Protein AF-A0A9D3ZRR6-F1 (afdb_monomer_lite)

pLDDT: mean 74.62, std 21.46, range [26.08, 98.44]

Radius of gyration: 19.95 Å; chains: 1; bounding box: 53×45×47 Å

Sequence (257 aa):
MTDEECQNLKQKCGGSWKLALRFLLAGEACCRREKSQAIAGPGHSIAVTSTGVVYSFGSNTSGQLGHGTMEEEWRPQQIRSLQGIRIIQAAAGAGRTMLVSDAGRVYAFGKDSFGEAEFGVQGTKLVATPQLIESLKDVFVVQTAIGNFFTAVLSREGRVYTFSWGKDRKLGHQTEPNDVEPQPLLGALEDVPVVQIAAGYCYLLCLACQPSGMLVFNYHFIGFLKSIFLAGQCTLLGVAWEESLDMAQERMKSTLD

Secondary structure (DSSP, 8-state):
--HHHHHHHHHHTTT-HHHHHHHHHHHHHHHT--S-EEEEETTEEEEE-TT--EEEEE--TTSTT-SSS---EEEEEE-GGGTT--EEEEEEETTEEEEEETTS-EEEEEET-S----SS-----EEEEEEE-GGGTTS-EEEEEE-SSEEEEEETTS-EEEEE-SSS--SS----TT--S-EE--STTSSS-EEEEEE-SSEEEEEEEETTEEEEEEEETTS-----EESS--S--TTTTTHHHHHHHHHHHTT--

InterPro domains:
  IPR000408 Regulator of chromosome condensation, RCC1 [PF00415] (52-100)
  IPR000408 Regulator of chromosome condensation, RCC1 [PF00415] (104-154)
  IPR000408 Regulator of chromosome condensation, RCC1 [PF00415] (157-206)
  IPR000408 Regulator of chromosome condensation, RCC1 [PR00633] (35-48)
  IPR000408 Regulator of chromosome condensation, RCC1 [PR00633] (54-70)
  IPR000408 Regulator of chromosome condensation, RCC1 [PR00633] (104-120)
  IPR000408 Regulator of chromosome condensation, RCC1 [PR00633] (144-160)
  IPR000408 Regulato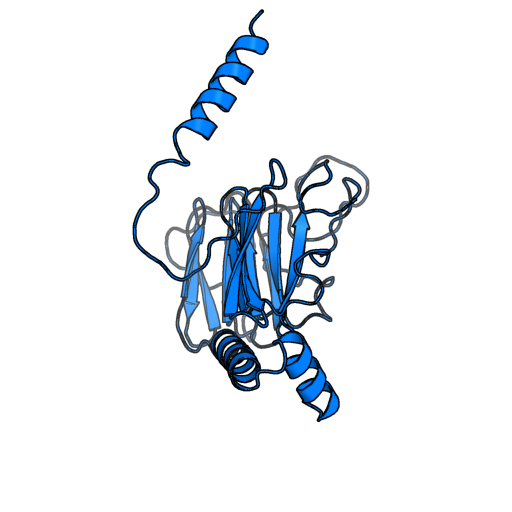r of chromosome condensation, RCC1 [PR00633] (160-174)
  IPR000408 Regulator of chromosome condensation, RCC1 [PS50012] (52-103)
  IPR000408 Regulator of chromosome condensation, RCC1 [PS50012] (104-157)
  IPR000408 Regulator of chromosome condensation, RCC1 [PS50012] (158-210)
  IPR009091 Regulator of chromosome condensation 1/beta-lactamase-inhibitor protein II [G3DSA:2.130.10.30] (33-217)
  IPR009091 Regulator of chromosome condensation 1/beta-lactamase-inhibitor protein II [SSF50985] (36-207)
  IPR051625 Diverse Signaling and Regulatory Domain-Containing Protein [PTHR22872] (38-207)

Structure (mmCIF, N/CA/C/O backbone):
data_AF-A0A9D3ZRR6-F1
#
_entry.id   AF-A0A9D3ZRR6-F1
#
loop_
_atom_site.group_PDB
_atom_site.id
_atom_site.type_symbol
_atom_site.label_atom_id
_atom_site.label_alt_id
_atom_site.label_comp_id
_atom_site.label_asym_id
_atom_site.label_entity_id
_atom_site.label_seq_id
_atom_site.pdbx_PDB_ins_code
_atom_site.Cartn_x
_atom_site.Cartn_y
_atom_site.Cartn_z
_atom_site.occupancy
_atom_site.B_iso_or_equiv
_atom_site.auth_seq_id
_atom_site.auth_comp_id
_atom_site.auth_asym_id
_atom_site.auth_atom_id
_atom_site.pdbx_PDB_model_num
ATOM 1 N N . MET A 1 1 ? -17.356 -12.597 13.412 1.00 66.75 1 MET A N 1
ATOM 2 C CA . MET A 1 1 ? -16.960 -12.183 14.765 1.00 66.75 1 MET A CA 1
ATOM 3 C C . MET A 1 1 ? -17.733 -13.016 15.757 1.00 66.75 1 MET A C 1
ATOM 5 O O . MET A 1 1 ? -18.937 -13.170 15.568 1.00 66.75 1 MET A O 1
ATOM 9 N N . THR A 1 2 ? -17.055 -13.578 16.747 1.00 84.06 2 THR A N 1
ATOM 10 C CA . THR A 1 2 ? -17.690 -14.235 17.895 1.00 84.06 2 THR A CA 1
ATOM 11 C C . THR A 1 2 ? -18.211 -13.186 18.883 1.00 84.06 2 THR A C 1
ATOM 13 O O . THR A 1 2 ? -17.822 -12.016 18.830 1.00 84.06 2 THR A O 1
ATOM 16 N N . ASP A 1 3 ? -19.089 -13.588 19.803 1.00 80.44 3 ASP A N 1
ATOM 17 C CA . ASP A 1 3 ? -19.602 -12.683 20.842 1.00 80.44 3 ASP A CA 1
ATOM 18 C C . ASP A 1 3 ? -18.482 -12.136 21.741 1.00 80.44 3 ASP A C 1
ATOM 20 O O . ASP A 1 3 ? -18.519 -10.975 22.149 1.00 80.44 3 ASP A O 1
ATOM 24 N N . GLU A 1 4 ? -17.446 -12.936 21.994 1.00 86.56 4 GLU A N 1
ATOM 25 C CA . GLU A 1 4 ? -16.265 -12.532 22.757 1.00 86.56 4 GLU A CA 1
ATOM 26 C C . GLU A 1 4 ? -15.456 -11.444 22.031 1.00 86.56 4 GLU A C 1
ATOM 28 O O . GLU A 1 4 ? -15.113 -10.420 22.626 1.00 86.56 4 GLU A O 1
ATOM 33 N N . GLU A 1 5 ? -15.231 -11.598 20.723 1.00 81.88 5 GLU A N 1
ATOM 34 C CA . GLU A 1 5 ? -14.563 -10.589 19.889 1.00 81.88 5 GLU A CA 1
ATOM 35 C C . GLU A 1 5 ? -15.358 -9.278 19.840 1.00 81.88 5 GLU A C 1
ATOM 37 O O . GLU A 1 5 ? -14.786 -8.187 19.924 1.00 81.88 5 GLU A O 1
ATOM 42 N N . CYS A 1 6 ? -16.688 -9.374 19.754 1.00 80.94 6 CYS A N 1
ATOM 43 C CA . CYS A 1 6 ? -17.587 -8.226 19.809 1.00 80.94 6 CYS A CA 1
ATOM 44 C C . CYS A 1 6 ? -17.451 -7.467 21.139 1.00 80.94 6 CYS A C 1
ATOM 46 O O . CYS A 1 6 ? -17.345 -6.236 21.133 1.00 80.94 6 CYS A O 1
ATOM 48 N N . GLN A 1 7 ? -17.422 -8.170 22.276 1.00 84.31 7 GLN A N 1
ATOM 49 C CA . GLN A 1 7 ? -17.258 -7.532 23.588 1.00 84.31 7 GLN A CA 1
ATOM 50 C C . GLN A 1 7 ? -15.857 -6.936 23.771 1.00 84.31 7 GLN A C 1
ATOM 52 O O . GLN A 1 7 ? -15.738 -5.824 24.289 1.00 84.31 7 GLN A O 1
ATOM 57 N N . ASN A 1 8 ? -14.811 -7.612 23.290 1.00 85.56 8 ASN A N 1
ATOM 58 C CA . ASN A 1 8 ? -13.442 -7.094 23.324 1.00 85.56 8 ASN A CA 1
ATOM 59 C C . ASN A 1 8 ? -13.319 -5.789 22.516 1.00 85.56 8 ASN A C 1
ATOM 61 O O . ASN A 1 8 ? -12.811 -4.785 23.019 1.00 85.56 8 ASN A O 1
ATOM 65 N N . LEU A 1 9 ? -13.869 -5.757 21.295 1.00 81.19 9 LEU A N 1
ATOM 66 C CA . LEU A 1 9 ? -13.888 -4.549 20.467 1.00 81.19 9 LEU A CA 1
ATOM 67 C C . LEU A 1 9 ? -14.656 -3.412 21.150 1.00 81.19 9 LEU A C 1
ATOM 69 O O . LEU A 1 9 ? -14.191 -2.271 21.185 1.00 81.19 9 LEU A O 1
ATOM 73 N N . LYS A 1 10 ? -15.816 -3.721 21.740 1.00 82.56 10 LYS A N 1
ATOM 74 C CA . LYS A 1 10 ? -16.596 -2.748 22.507 1.00 82.56 10 LYS A CA 1
ATOM 75 C C . LYS A 1 10 ? -15.772 -2.167 23.657 1.00 82.56 10 LYS A C 1
ATOM 77 O O . LYS A 1 10 ? -15.794 -0.953 23.850 1.00 82.56 10 LYS A O 1
ATOM 82 N N . GLN A 1 11 ? -15.042 -3.002 24.393 1.00 86.00 11 GLN A N 1
ATOM 83 C CA . GLN A 1 11 ? -14.182 -2.571 25.494 1.00 86.00 11 GLN A CA 1
ATOM 84 C C . GLN A 1 11 ? -13.065 -1.638 25.005 1.00 86.00 11 GLN A C 1
ATOM 86 O O . GLN A 1 11 ? -12.889 -0.562 25.578 1.00 86.00 11 GLN A O 1
ATOM 91 N N . LYS A 1 12 ? -12.393 -1.975 23.898 1.00 81.19 12 LYS A N 1
ATOM 92 C CA . LYS A 1 12 ? -11.379 -1.113 23.257 1.00 81.19 12 LYS A CA 1
ATOM 93 C C . LYS A 1 12 ? -11.941 0.234 22.799 1.00 81.19 12 LYS A C 1
ATOM 95 O O . LYS A 1 12 ? -11.281 1.262 22.901 1.00 81.19 12 LYS A O 1
ATOM 100 N N . CYS A 1 13 ? -13.200 0.256 22.372 1.00 79.75 13 CYS A N 1
ATOM 101 C CA . CYS A 1 13 ? -13.937 1.475 22.043 1.00 79.75 13 CYS A CA 1
ATOM 102 C C . CYS A 1 13 ? -14.600 2.154 23.262 1.00 79.75 13 CYS A C 1
ATOM 104 O O . CYS A 1 13 ? -15.566 2.905 23.099 1.00 79.75 13 CYS A O 1
ATOM 106 N N . GLY A 1 14 ? -14.136 1.882 24.487 1.00 80.81 14 GLY A N 1
ATOM 107 C CA . GLY A 1 14 ? -14.629 2.532 25.706 1.00 80.81 14 GLY A CA 1
ATOM 108 C C . GLY A 1 14 ? -16.040 2.144 26.130 1.00 80.81 14 GLY A C 1
ATOM 109 O O . GLY A 1 14 ? -16.737 2.939 26.754 1.00 80.81 14 GLY A O 1
ATOM 110 N N . GLY A 1 15 ? -16.505 0.960 25.739 1.00 82.31 15 GLY A N 1
ATOM 111 C CA . GLY A 1 15 ? -17.861 0.486 26.011 1.00 82.31 15 GLY A CA 1
ATOM 112 C C . GLY A 1 15 ? -18.916 0.985 25.014 1.00 82.31 15 GLY A C 1
ATOM 113 O O . GLY A 1 15 ? -20.090 0.638 25.152 1.00 82.31 15 GLY A O 1
ATOM 114 N N . SER A 1 16 ? -18.541 1.768 23.997 1.00 82.69 16 SER A N 1
ATOM 115 C CA . SER A 1 16 ? -19.489 2.372 23.055 1.00 82.69 16 SER A CA 1
ATOM 116 C C . SER A 1 16 ? -19.669 1.541 21.783 1.00 82.69 16 SER A C 1
ATOM 118 O O . SER A 1 16 ? -18.813 1.529 20.897 1.00 82.69 16 SER A O 1
ATOM 120 N N . TRP A 1 17 ? -20.845 0.926 21.625 1.00 84.06 17 TRP A N 1
ATOM 121 C CA . TRP A 1 17 ? -21.214 0.230 20.384 1.00 84.06 17 TRP A CA 1
ATOM 122 C C . TRP A 1 17 ? -21.272 1.155 19.164 1.00 84.06 17 TRP A C 1
ATOM 124 O O . TRP A 1 17 ? -21.014 0.715 18.049 1.00 84.06 17 TRP A O 1
ATOM 134 N N . LYS A 1 18 ? -21.546 2.451 19.360 1.00 82.81 18 LYS A N 1
ATOM 135 C CA . LYS A 1 18 ? -21.512 3.445 18.277 1.00 82.81 18 LYS A CA 1
ATOM 136 C C . LYS A 1 18 ? -20.098 3.620 17.719 1.00 82.81 18 LYS A C 1
ATOM 138 O O . LYS A 1 18 ? -19.939 3.775 16.511 1.00 82.81 18 LYS A O 1
ATOM 143 N N . LEU A 1 19 ? -19.082 3.613 18.583 1.00 77.62 19 LEU A N 1
ATOM 144 C CA . LEU A 1 19 ? -17.681 3.708 18.169 1.00 77.62 19 LEU A CA 1
ATOM 145 C C . LEU A 1 19 ? -17.184 2.390 17.566 1.00 77.62 19 LEU A C 1
ATOM 147 O O . LEU A 1 19 ? -16.556 2.427 16.513 1.00 77.62 19 LEU A O 1
ATOM 151 N N . ALA A 1 20 ? -17.553 1.246 18.150 1.00 82.00 20 ALA A N 1
ATOM 152 C CA . ALA A 1 20 ? -17.249 -0.067 17.578 1.00 82.00 20 ALA A CA 1
ATOM 153 C C . ALA A 1 20 ? -17.850 -0.232 16.170 1.00 82.00 20 ALA A C 1
ATOM 155 O O . ALA A 1 20 ? -17.158 -0.638 15.242 1.00 82.00 20 ALA A O 1
ATOM 156 N N . LEU A 1 21 ? -19.111 0.171 15.972 1.00 82.12 21 LEU A N 1
ATOM 157 C CA . LEU A 1 21 ? -19.747 0.147 14.655 1.00 82.12 21 LEU A CA 1
ATOM 158 C C . LEU A 1 21 ? -19.052 1.094 13.669 1.00 82.12 21 LEU A C 1
ATOM 160 O O . LEU A 1 21 ? -18.852 0.728 12.519 1.00 82.12 21 LEU A O 1
ATOM 164 N N . ARG A 1 22 ? -18.644 2.296 14.102 1.00 77.19 22 ARG A N 1
ATOM 165 C CA . ARG A 1 22 ? -17.868 3.220 13.253 1.00 77.19 22 ARG A CA 1
ATOM 166 C C . ARG A 1 22 ? -16.538 2.615 12.813 1.00 77.19 22 ARG A C 1
ATOM 168 O O . ARG A 1 22 ? -16.187 2.767 11.649 1.00 77.19 22 ARG A O 1
ATOM 175 N N . PHE A 1 23 ? -15.836 1.933 13.716 1.00 81.00 23 PHE A N 1
ATOM 176 C CA . PHE A 1 23 ? -14.610 1.209 13.392 1.00 81.00 23 PHE A CA 1
ATOM 177 C C . PHE A 1 23 ? -14.870 0.120 12.343 1.00 81.00 23 PHE A C 1
ATOM 179 O O . PHE A 1 23 ? -14.207 0.103 11.309 1.00 81.00 23 PHE A O 1
ATOM 186 N N . LEU A 1 24 ? -15.887 -0.723 12.556 1.00 80.06 24 LEU A N 1
ATOM 187 C CA . LEU A 1 24 ? -16.252 -1.790 11.616 1.00 80.06 24 LEU A CA 1
ATOM 188 C C . LEU A 1 24 ? -16.641 -1.239 10.240 1.00 80.06 24 LEU A C 1
ATOM 190 O O . LEU A 1 24 ? -16.118 -1.696 9.229 1.00 80.06 24 LEU A O 1
ATOM 194 N N . LEU A 1 25 ? -17.491 -0.210 10.197 1.00 78.69 25 LEU A N 1
ATOM 195 C CA . LEU A 1 25 ? -17.910 0.436 8.950 1.00 78.69 25 LEU A CA 1
ATOM 196 C C . LEU A 1 25 ? -16.732 1.071 8.206 1.00 78.69 25 LEU A C 1
ATOM 198 O O . LEU A 1 25 ? -16.673 1.016 6.979 1.00 78.69 25 LEU A O 1
ATOM 202 N N . ALA A 1 26 ? -15.786 1.672 8.927 1.00 73.38 26 ALA A N 1
ATOM 203 C CA . ALA A 1 26 ? -14.591 2.236 8.316 1.00 73.38 26 ALA A CA 1
ATOM 204 C C . ALA A 1 26 ? -13.648 1.143 7.783 1.00 73.38 26 ALA A C 1
ATOM 206 O O . ALA A 1 26 ? -13.128 1.277 6.674 1.00 73.38 26 ALA A O 1
ATOM 207 N N . GLY A 1 27 ? -13.497 0.034 8.513 1.00 69.50 27 GLY A N 1
ATOM 208 C CA . GLY A 1 27 ? -12.782 -1.152 8.042 1.00 69.50 27 GLY A CA 1
ATOM 209 C C . GLY A 1 27 ? -13.409 -1.737 6.773 1.00 69.50 27 GLY A C 1
ATOM 210 O O . GLY A 1 27 ? -12.705 -1.979 5.791 1.00 69.50 27 GLY A O 1
ATOM 211 N N . GLU A 1 28 ? -14.736 -1.883 6.738 1.00 69.75 28 GLU A N 1
ATOM 212 C CA . GLU A 1 28 ? -15.467 -2.349 5.554 1.00 69.75 28 GLU A CA 1
ATOM 213 C C . GLU A 1 28 ? -15.323 -1.396 4.363 1.00 69.75 28 GLU A C 1
ATOM 215 O O . GLU A 1 28 ? -15.090 -1.852 3.241 1.00 69.75 28 GLU A O 1
ATOM 220 N N . ALA A 1 29 ? -15.395 -0.083 4.591 1.00 66.25 29 ALA A N 1
ATOM 221 C CA . ALA A 1 29 ? -15.210 0.920 3.545 1.00 66.25 29 ALA A CA 1
ATOM 222 C C . ALA A 1 29 ? -13.794 0.897 2.943 1.00 66.25 29 ALA A C 1
ATOM 224 O O . ALA A 1 29 ? -13.632 1.176 1.754 1.00 66.25 29 ALA A O 1
ATOM 225 N N . CYS A 1 30 ? -12.774 0.559 3.737 1.00 62.53 30 CYS A N 1
ATOM 226 C CA . CYS A 1 30 ? -11.404 0.370 3.258 1.00 62.53 30 CYS A CA 1
ATOM 227 C C . CYS A 1 30 ? -11.229 -0.957 2.499 1.00 62.53 30 CYS A C 1
ATOM 229 O O . CYS A 1 30 ? -10.593 -0.961 1.447 1.00 62.53 30 CYS A O 1
ATOM 231 N N . CYS A 1 31 ? -11.842 -2.052 2.967 1.00 57.72 31 CYS A N 1
ATOM 232 C CA . CYS A 1 31 ? -11.737 -3.378 2.338 1.00 57.72 31 CYS A CA 1
ATOM 233 C C . CYS A 1 31 ? -12.559 -3.512 1.044 1.00 57.72 31 CYS A C 1
ATOM 235 O O . CYS A 1 31 ? -12.176 -4.249 0.140 1.00 57.72 31 CYS A O 1
ATOM 237 N N . ARG A 1 32 ? -13.698 -2.813 0.936 1.00 58.75 32 ARG A N 1
ATOM 238 C CA . ARG A 1 32 ? -14.617 -2.867 -0.218 1.00 58.75 32 ARG A CA 1
ATOM 239 C C . ARG A 1 32 ? -14.508 -1.639 -1.119 1.00 58.75 32 ARG A C 1
ATOM 241 O O . ARG A 1 32 ? -15.511 -1.167 -1.658 1.00 58.75 32 ARG A O 1
ATOM 248 N N . ARG A 1 33 ? -13.308 -1.079 -1.293 1.00 60.59 33 ARG A N 1
ATOM 249 C CA . ARG A 1 33 ? -13.106 0.014 -2.254 1.00 60.59 33 ARG A CA 1
ATOM 250 C C . ARG A 1 33 ? -13.291 -0.503 -3.683 1.00 60.59 33 ARG A C 1
ATOM 252 O O . ARG A 1 33 ? -12.332 -0.828 -4.364 1.00 60.59 33 ARG A O 1
ATOM 259 N N . GLU A 1 34 ? -14.521 -0.471 -4.188 1.00 64.75 34 GLU A N 1
ATOM 260 C CA . GLU A 1 34 ? -14.830 -0.591 -5.626 1.00 64.75 34 GLU A CA 1
ATOM 261 C C . GLU A 1 34 ? -14.507 0.702 -6.398 1.00 64.75 34 GLU A C 1
ATOM 263 O O . GLU A 1 34 ? -14.992 0.940 -7.502 1.00 64.75 34 GLU A O 1
ATOM 268 N N . LYS A 1 35 ? -13.700 1.585 -5.804 1.00 78.25 35 LYS A N 1
ATOM 269 C CA . LYS A 1 35 ? -13.342 2.881 -6.367 1.00 78.25 35 LYS A CA 1
ATOM 270 C C . LYS A 1 35 ? -11.952 2.810 -6.961 1.00 78.25 35 LYS A C 1
ATOM 272 O O . LYS A 1 35 ? -11.027 2.299 -6.334 1.00 78.25 35 LYS A O 1
ATOM 277 N N . SER A 1 36 ? -11.815 3.386 -8.148 1.00 90.56 36 SER A N 1
ATOM 278 C CA . SER A 1 36 ? -10.510 3.602 -8.755 1.00 90.56 36 SER A CA 1
ATOM 279 C C . SER A 1 36 ? -9.672 4.560 -7.907 1.00 90.56 36 SER A C 1
ATOM 281 O O . SER A 1 36 ? -10.208 5.462 -7.260 1.00 90.56 36 SER A O 1
ATOM 283 N N . GLN A 1 37 ? -8.360 4.350 -7.897 1.00 92.81 37 GLN A N 1
ATOM 284 C CA . GLN A 1 37 ? -7.402 5.138 -7.127 1.00 92.81 37 GLN A CA 1
ATOM 285 C C . GLN A 1 37 ? -6.295 5.625 -8.052 1.00 92.81 37 GLN A C 1
ATOM 287 O O . GLN A 1 37 ? -5.847 4.885 -8.924 1.00 92.81 37 GLN A O 1
ATOM 292 N N . ALA A 1 38 ? -5.846 6.856 -7.833 1.00 94.94 38 ALA A N 1
ATOM 293 C CA . ALA A 1 38 ? -4.646 7.409 -8.440 1.00 94.94 38 ALA A CA 1
ATOM 294 C C . ALA A 1 38 ? -3.686 7.799 -7.314 1.00 94.94 38 ALA A C 1
ATOM 296 O O . ALA A 1 38 ? -4.071 8.507 -6.382 1.00 94.94 38 ALA A O 1
ATOM 297 N N . ILE A 1 39 ? -2.464 7.287 -7.380 1.00 96.19 39 ILE A N 1
ATOM 298 C CA . ILE A 1 39 ? -1.422 7.470 -6.379 1.00 96.19 39 ILE A CA 1
ATOM 299 C C . ILE A 1 39 ? -0.228 8.094 -7.089 1.00 96.19 39 ILE A C 1
ATOM 301 O O . ILE A 1 39 ? 0.216 7.590 -8.119 1.00 96.19 39 ILE A O 1
ATOM 305 N N . ALA A 1 40 ? 0.297 9.175 -6.523 1.00 94.75 40 ALA A N 1
ATOM 306 C CA . ALA A 1 40 ? 1.501 9.833 -7.004 1.00 94.75 40 ALA A CA 1
ATOM 307 C C . ALA A 1 40 ? 2.634 9.616 -6.000 1.00 94.75 40 ALA A C 1
ATOM 309 O O . ALA A 1 40 ? 2.483 9.916 -4.814 1.00 94.75 40 ALA A O 1
ATOM 310 N N . GLY A 1 41 ? 3.759 9.098 -6.481 1.00 90.88 41 GLY A N 1
ATOM 311 C CA . GLY A 1 41 ? 5.020 9.064 -5.755 1.00 90.88 41 GLY A CA 1
ATOM 312 C C . GLY A 1 41 ? 6.036 10.027 -6.374 1.00 90.88 41 GLY A C 1
ATOM 313 O O . GLY A 1 41 ? 5.793 10.609 -7.434 1.00 90.88 41 GLY A O 1
ATOM 314 N N . PRO A 1 42 ? 7.217 10.183 -5.758 1.00 89.25 42 PRO A N 1
ATOM 315 C CA . PRO A 1 42 ? 8.325 10.901 -6.370 1.00 89.25 42 PRO A CA 1
ATOM 316 C C . PRO A 1 42 ? 8.735 10.218 -7.682 1.00 89.25 42 PRO A C 1
ATOM 318 O O . PRO A 1 42 ? 9.276 9.110 -7.685 1.00 89.25 42 PRO A O 1
ATOM 321 N N . GLY A 1 43 ? 8.427 10.869 -8.803 1.00 93.12 43 GLY A N 1
ATOM 322 C CA . GLY A 1 43 ? 8.830 10.446 -10.142 1.00 93.12 43 GLY A CA 1
ATOM 323 C C . GLY A 1 43 ? 7.986 9.348 -10.791 1.00 93.12 43 GLY A C 1
ATOM 324 O O . GLY A 1 43 ? 8.252 9.044 -11.944 1.00 93.12 43 GLY A O 1
ATOM 325 N N . HIS A 1 44 ? 6.977 8.769 -10.133 1.00 96.81 44 HIS A N 1
ATOM 326 C CA . HIS A 1 44 ? 6.114 7.750 -10.748 1.00 96.81 44 HIS A CA 1
ATOM 327 C C . HIS A 1 44 ? 4.677 7.816 -10.224 1.00 96.81 44 HIS A C 1
ATOM 329 O O . HIS A 1 44 ? 4.393 8.422 -9.191 1.00 96.81 44 HIS A O 1
ATOM 335 N N . SER A 1 45 ? 3.756 7.214 -10.964 1.00 98.00 45 SER A N 1
ATOM 336 C CA . SER A 1 45 ? 2.326 7.201 -10.677 1.00 98.00 45 SER A CA 1
ATOM 337 C C . SER A 1 45 ? 1.769 5.793 -10.810 1.00 98.00 45 SER A C 1
ATOM 339 O O . SER A 1 45 ? 2.172 5.036 -11.693 1.00 98.00 45 SER A O 1
ATOM 341 N N . ILE A 1 46 ? 0.815 5.467 -9.943 1.00 98.12 46 ILE A N 1
ATOM 342 C CA . ILE A 1 46 ? 0.093 4.198 -9.927 1.00 98.12 46 ILE A CA 1
ATOM 343 C C . ILE A 1 46 ? -1.400 4.496 -10.050 1.00 98.12 46 ILE A C 1
ATOM 345 O O . ILE A 1 46 ? -1.932 5.349 -9.340 1.00 98.12 46 ILE A O 1
ATOM 349 N N . ALA A 1 47 ? -2.091 3.776 -10.926 1.00 97.69 47 ALA A N 1
ATOM 350 C CA . ALA A 1 47 ? -3.540 3.808 -11.039 1.00 97.69 47 ALA A CA 1
ATOM 351 C C . ALA A 1 47 ? -4.106 2.410 -10.781 1.00 97.69 47 ALA A C 1
ATOM 353 O O . ALA A 1 47 ? -3.683 1.437 -11.400 1.00 97.69 47 ALA A O 1
ATOM 354 N N . VAL A 1 48 ? -5.076 2.315 -9.877 1.00 96.31 48 VAL A N 1
ATOM 355 C CA . VAL A 1 48 ? -5.796 1.076 -9.562 1.00 96.31 48 VAL A CA 1
ATOM 356 C C . VAL A 1 48 ? -7.232 1.235 -10.047 1.00 96.31 48 VAL A C 1
ATOM 358 O O . VAL A 1 48 ? -7.896 2.209 -9.693 1.00 96.31 48 VAL A O 1
ATOM 361 N N . THR A 1 49 ? -7.724 0.319 -10.876 1.00 95.19 49 THR A N 1
ATOM 362 C CA . THR A 1 49 ? -9.108 0.349 -11.377 1.00 95.19 49 THR A CA 1
ATOM 363 C C . THR A 1 49 ? -10.100 -0.160 -10.324 1.00 95.19 49 THR A C 1
ATOM 365 O O . THR A 1 49 ? -9.716 -0.772 -9.332 1.00 95.19 49 THR A O 1
ATOM 368 N N . SER A 1 50 ? -11.407 0.030 -10.543 1.00 92.38 50 SER A N 1
ATOM 369 C CA . SER A 1 50 ? -12.459 -0.545 -9.674 1.00 92.38 50 SER A CA 1
ATOM 370 C C . SER A 1 50 ? -12.453 -2.084 -9.643 1.00 92.38 50 SER A C 1
ATOM 372 O O . SER A 1 50 ? -12.854 -2.704 -8.654 1.00 92.38 50 SER A O 1
ATOM 374 N N . THR A 1 51 ? -11.964 -2.704 -10.720 1.00 93.25 51 THR A N 1
ATOM 375 C CA . THR A 1 51 ? -11.763 -4.154 -10.846 1.00 93.25 51 THR A CA 1
ATOM 376 C C . THR A 1 51 ? -10.453 -4.637 -10.220 1.00 93.25 51 THR A C 1
ATOM 378 O O . THR A 1 51 ? -10.218 -5.840 -10.177 1.00 93.25 51 THR A O 1
ATOM 381 N N . GLY A 1 52 ? -9.616 -3.726 -9.713 1.00 94.19 52 GLY A N 1
ATOM 382 C CA . GLY A 1 52 ? -8.341 -4.021 -9.059 1.00 94.19 52 GLY A CA 1
ATOM 383 C C . GLY A 1 52 ? -7.166 -4.280 -9.999 1.00 94.19 52 GLY A C 1
ATOM 384 O O . GLY A 1 52 ? -6.155 -4.829 -9.567 1.00 94.19 52 GLY A O 1
ATOM 385 N N . VAL A 1 53 ? -7.280 -3.883 -11.269 1.00 97.00 53 VAL A N 1
ATOM 386 C CA . VAL A 1 53 ? -6.166 -3.894 -12.227 1.00 97.00 53 VAL A CA 1
ATOM 387 C C . VAL A 1 53 ? -5.258 -2.700 -11.948 1.00 97.00 53 VAL A C 1
ATOM 389 O O . VAL A 1 53 ? -5.745 -1.591 -11.724 1.00 97.00 53 VAL A O 1
ATOM 392 N N . VAL A 1 54 ? -3.943 -2.918 -11.988 1.00 98.12 54 VAL A N 1
ATOM 393 C CA . VAL A 1 54 ? -2.946 -1.883 -11.695 1.00 98.12 54 VAL A CA 1
ATOM 394 C C . VAL A 1 54 ? -2.207 -1.455 -12.954 1.00 98.12 54 VAL A C 1
ATOM 396 O O . VAL A 1 54 ? -1.706 -2.289 -13.714 1.00 98.12 54 VAL A O 1
ATOM 399 N N . TYR A 1 55 ? -2.114 -0.142 -13.129 1.00 98.44 55 TYR A N 1
ATOM 400 C CA . TYR A 1 55 ? -1.289 0.525 -14.121 1.00 98.44 55 TYR A CA 1
ATOM 401 C C . TYR A 1 55 ? -0.228 1.367 -13.423 1.00 98.44 55 TYR A C 1
ATOM 403 O O . TYR A 1 55 ? -0.496 1.967 -12.382 1.00 98.44 55 TYR A O 1
ATOM 411 N N . SER A 1 56 ? 0.949 1.455 -14.021 1.00 98.31 56 SER A N 1
ATOM 412 C CA . SER A 1 56 ? 2.071 2.251 -13.529 1.00 98.31 56 SER A CA 1
ATOM 413 C C . SER A 1 56 ? 2.747 2.982 -14.680 1.00 98.31 56 SER A C 1
ATOM 415 O O . SER A 1 56 ? 2.713 2.514 -15.817 1.00 98.31 56 SER A O 1
ATOM 417 N N . PHE A 1 57 ? 3.295 4.161 -14.392 1.00 98.44 57 PHE A N 1
ATOM 418 C CA . PHE A 1 57 ? 4.027 4.990 -15.350 1.00 98.44 57 PHE A CA 1
ATOM 419 C C . PHE A 1 57 ? 4.893 6.033 -14.626 1.00 98.44 57 PHE A C 1
ATOM 421 O O . PHE A 1 57 ? 4.646 6.369 -13.467 1.00 98.44 57 PHE A O 1
ATOM 428 N N . GLY A 1 58 ? 5.901 6.557 -15.310 1.00 98.06 58 GLY A N 1
ATOM 429 C CA . GLY A 1 58 ? 6.885 7.530 -14.859 1.00 98.06 58 GLY A CA 1
ATOM 430 C C . GLY A 1 58 ? 8.302 6.960 -14.886 1.00 98.06 58 GLY A C 1
ATOM 431 O O . GLY A 1 58 ? 8.624 6.067 -15.669 1.00 98.06 58 GLY A O 1
ATOM 432 N N . SER A 1 59 ? 9.145 7.478 -14.002 1.00 96.75 59 SER A N 1
ATOM 433 C CA . SER A 1 59 ? 10.510 7.012 -13.800 1.00 96.75 59 SER A CA 1
ATOM 434 C C . SER A 1 59 ? 10.536 5.604 -13.210 1.00 96.75 59 SER A C 1
ATOM 436 O O . SER A 1 59 ? 9.745 5.267 -12.325 1.00 96.75 59 SER A O 1
ATOM 438 N N . ASN A 1 60 ? 11.489 4.801 -13.678 1.00 95.75 60 ASN A N 1
ATOM 439 C CA . ASN A 1 60 ? 11.643 3.394 -13.317 1.00 95.75 60 ASN A CA 1
ATOM 440 C C . ASN A 1 60 ? 13.095 3.007 -12.989 1.00 95.75 60 ASN A C 1
ATOM 442 O O . ASN A 1 60 ? 13.466 1.836 -13.023 1.00 95.75 60 ASN A O 1
ATOM 446 N N . THR A 1 61 ? 13.929 3.987 -12.639 1.00 92.00 61 THR A N 1
ATOM 447 C CA . THR A 1 61 ? 15.363 3.792 -12.352 1.00 92.00 61 THR A CA 1
ATOM 448 C C . THR A 1 61 ? 15.656 2.806 -11.216 1.00 92.00 61 THR A C 1
ATOM 450 O O . THR A 1 61 ? 16.787 2.353 -11.076 1.00 92.00 61 THR A O 1
ATOM 453 N N . SER A 1 62 ? 14.660 2.467 -10.395 1.00 88.44 62 SER A N 1
ATOM 454 C CA . SER A 1 62 ? 14.747 1.493 -9.301 1.00 88.44 62 SER A CA 1
ATOM 455 C C . SER A 1 62 ? 13.826 0.280 -9.487 1.00 88.44 62 SER A C 1
ATOM 457 O O . SER A 1 62 ? 13.712 -0.523 -8.566 1.00 88.44 62 SER A O 1
ATOM 459 N N . GLY A 1 63 ? 13.144 0.134 -10.630 1.00 91.62 63 GLY A N 1
ATOM 460 C CA . GLY A 1 63 ? 12.137 -0.916 -10.841 1.00 91.62 63 GLY A CA 1
ATOM 461 C C . GLY A 1 63 ? 10.763 -0.614 -10.218 1.00 91.62 63 GLY A C 1
ATOM 462 O O . GLY A 1 63 ? 9.928 -1.511 -10.103 1.00 91.62 63 GLY A O 1
ATOM 463 N N . GLN A 1 64 ? 10.507 0.634 -9.805 1.00 93.88 64 GLN A N 1
ATOM 464 C CA . GLN A 1 64 ? 9.288 1.061 -9.100 1.00 93.88 64 GLN A CA 1
ATOM 465 C C . GLN A 1 64 ? 7.994 0.989 -9.926 1.00 93.88 64 GLN A C 1
ATOM 467 O O . GLN A 1 64 ? 6.920 1.250 -9.380 1.00 93.88 64 GLN A O 1
ATOM 472 N N . LEU A 1 65 ? 8.073 0.630 -11.212 1.00 96.94 65 LEU A N 1
ATOM 473 C CA . LEU A 1 65 ? 6.902 0.367 -12.053 1.00 96.94 65 LEU A CA 1
ATOM 474 C C . LEU A 1 65 ? 6.472 -1.109 -12.064 1.00 96.94 65 LEU A C 1
ATOM 476 O O . LEU A 1 65 ? 5.346 -1.410 -12.437 1.00 96.94 65 LEU A O 1
ATOM 480 N N . GLY A 1 66 ? 7.308 -2.060 -11.640 1.00 95.75 66 GLY A N 1
ATOM 481 C CA . GLY A 1 66 ? 6.858 -3.454 -11.505 1.00 95.75 66 GLY A CA 1
ATOM 482 C C . GLY A 1 66 ? 6.717 -4.229 -12.830 1.00 95.75 66 GLY A C 1
ATOM 483 O O . GLY A 1 66 ? 6.105 -5.299 -12.857 1.00 95.75 66 GLY A O 1
ATOM 484 N N . HIS A 1 67 ? 7.261 -3.719 -13.940 1.00 96.81 67 HIS A N 1
ATOM 485 C CA . HIS A 1 67 ? 7.162 -4.336 -15.274 1.00 96.81 67 HIS A CA 1
ATOM 486 C C . HIS A 1 67 ? 8.232 -5.397 -15.583 1.00 96.81 67 HIS A C 1
ATOM 488 O O . HIS A 1 67 ? 8.246 -5.950 -16.679 1.00 96.81 67 HIS A O 1
ATOM 494 N N . GLY A 1 68 ? 9.118 -5.698 -14.635 1.00 93.75 68 GLY A N 1
ATOM 495 C CA . GLY A 1 68 ? 10.273 -6.579 -14.824 1.00 93.75 68 GLY A CA 1
ATOM 496 C C . GLY A 1 68 ? 11.457 -5.909 -15.518 1.00 93.75 68 GLY A C 1
ATOM 497 O O . GLY A 1 68 ? 12.444 -6.575 -15.808 1.00 93.75 68 GLY A O 1
ATOM 498 N N . THR A 1 69 ? 11.375 -4.602 -15.761 1.00 93.50 69 THR A N 1
ATOM 499 C CA . THR A 1 69 ? 12.417 -3.788 -16.393 1.00 93.50 69 THR A CA 1
ATOM 500 C C . THR A 1 69 ? 12.716 -2.554 -15.539 1.00 93.50 69 THR A C 1
ATOM 502 O O . THR A 1 69 ? 12.006 -2.267 -14.571 1.00 93.50 69 THR A O 1
ATOM 505 N N . MET A 1 70 ? 13.759 -1.813 -15.915 1.00 92.94 70 MET A N 1
ATOM 506 C CA . MET A 1 70 ? 14.121 -0.513 -15.326 1.00 92.94 70 MET A CA 1
ATOM 507 C C . MET A 1 70 ? 13.879 0.648 -16.300 1.00 92.94 70 MET A C 1
ATOM 509 O O . MET A 1 70 ? 14.335 1.768 -16.082 1.00 92.94 70 MET A O 1
ATOM 513 N N . GLU A 1 71 ? 13.188 0.366 -17.403 1.00 95.94 71 GLU A N 1
ATOM 514 C CA . GLU A 1 71 ? 12.881 1.342 -18.442 1.00 95.94 71 GLU A CA 1
ATOM 515 C C . GLU A 1 71 ? 11.728 2.233 -17.991 1.00 95.94 71 GLU A C 1
ATOM 517 O O . GLU A 1 71 ? 10.758 1.761 -17.391 1.00 95.94 71 GLU A O 1
ATOM 522 N N . GLU A 1 72 ? 11.868 3.534 -18.226 1.00 96.50 72 GLU A N 1
ATOM 523 C CA . GLU A 1 72 ? 10.845 4.516 -17.884 1.00 96.50 72 GLU A CA 1
ATOM 524 C C . GLU A 1 72 ? 9.668 4.410 -18.850 1.00 96.50 72 GLU A C 1
ATOM 526 O O . GLU A 1 72 ? 9.854 4.288 -20.059 1.00 96.50 72 GLU A O 1
ATOM 531 N N . GLU A 1 73 ? 8.455 4.521 -18.320 1.00 97.38 73 GLU A N 1
ATOM 532 C CA . GLU A 1 73 ? 7.236 4.413 -19.117 1.00 97.38 73 GLU A CA 1
ATOM 533 C C . GLU A 1 73 ? 6.396 5.662 -18.938 1.00 97.38 73 GLU A C 1
ATOM 535 O O . GLU A 1 73 ? 5.805 5.872 -17.891 1.00 97.38 73 GLU A O 1
ATOM 540 N N . TRP A 1 74 ? 6.291 6.513 -19.953 1.00 96.69 74 TRP A N 1
ATOM 541 C CA . TRP A 1 74 ? 5.545 7.776 -19.832 1.00 96.69 74 TRP A CA 1
ATOM 542 C C . TRP A 1 74 ? 4.047 7.636 -20.107 1.00 96.69 74 TRP A C 1
ATOM 544 O O . TRP A 1 74 ? 3.299 8.614 -20.043 1.00 96.69 74 TRP A O 1
ATOM 554 N N . ARG A 1 75 ? 3.593 6.421 -20.420 1.00 96.81 75 ARG A N 1
ATOM 555 C CA . ARG A 1 75 ? 2.184 6.088 -20.624 1.00 96.81 75 ARG A CA 1
ATOM 556 C C . ARG A 1 75 ? 1.770 5.018 -19.619 1.00 96.81 75 ARG A C 1
ATOM 558 O O . ARG A 1 75 ? 2.565 4.120 -19.365 1.00 96.81 75 ARG A O 1
ATOM 565 N N . PRO A 1 76 ? 0.538 5.069 -19.080 1.00 97.75 76 PRO A N 1
ATOM 566 C CA . PRO A 1 76 ? 0.045 4.030 -18.184 1.00 97.75 76 PRO A CA 1
ATOM 567 C C . PRO A 1 76 ? 0.169 2.639 -18.810 1.00 97.75 76 PRO A C 1
ATOM 569 O O . PRO A 1 76 ? -0.490 2.342 -19.809 1.00 97.75 76 PRO A O 1
ATOM 572 N N . GLN A 1 77 ? 0.975 1.778 -18.194 1.00 98.19 77 GLN A N 1
ATOM 573 C CA . GLN A 1 77 ? 1.148 0.390 -18.601 1.00 98.19 77 GLN A CA 1
ATOM 574 C C . GLN A 1 77 ? 0.645 -0.545 -17.506 1.00 98.19 77 GLN A C 1
ATOM 576 O O . GLN A 1 77 ? 0.891 -0.343 -16.321 1.00 98.19 77 GLN A O 1
ATOM 581 N N . GLN A 1 78 ? -0.077 -1.590 -17.905 1.00 98.19 78 GLN A N 1
ATOM 582 C CA . GLN A 1 78 ? -0.597 -2.580 -16.969 1.00 98.19 78 GLN A CA 1
ATOM 583 C C . GLN A 1 78 ? 0.532 -3.449 -16.398 1.00 98.19 78 GLN A C 1
ATOM 585 O O . GLN A 1 78 ? 1.345 -4.006 -17.143 1.00 98.19 78 GLN A O 1
ATOM 590 N N . ILE A 1 79 ? 0.524 -3.654 -15.080 1.00 97.94 79 ILE A N 1
ATOM 591 C CA . ILE A 1 79 ? 1.412 -4.603 -14.401 1.00 97.94 79 ILE A CA 1
ATOM 592 C C . ILE A 1 79 ? 0.859 -6.025 -14.583 1.00 97.94 79 ILE A C 1
ATOM 594 O O . ILE A 1 79 ? 0.050 -6.512 -13.794 1.00 97.94 79 ILE A O 1
ATOM 598 N N . ARG A 1 80 ? 1.263 -6.698 -15.667 1.00 97.12 80 ARG A N 1
ATOM 599 C CA . ARG A 1 80 ? 0.712 -8.014 -16.054 1.00 97.12 80 ARG A CA 1
ATOM 600 C C . ARG A 1 80 ? 1.009 -9.140 -15.059 1.00 97.12 80 ARG A C 1
ATOM 602 O O . ARG A 1 80 ? 0.224 -10.073 -14.963 1.00 97.12 80 ARG A O 1
ATOM 609 N N . SER A 1 81 ? 2.093 -9.042 -14.295 1.00 96.38 81 SER A N 1
ATOM 610 C CA . SER A 1 81 ? 2.456 -10.015 -13.253 1.00 96.38 81 SER A CA 1
ATOM 611 C C . SER A 1 81 ? 1.440 -10.103 -12.104 1.00 96.38 81 SER A C 1
ATOM 613 O O . SER A 1 81 ? 1.453 -11.082 -11.368 1.00 96.38 81 SER A O 1
ATOM 615 N N . LEU A 1 82 ? 0.532 -9.127 -11.972 1.00 97.00 82 LEU A N 1
ATOM 616 C CA . LEU A 1 82 ? -0.561 -9.129 -10.989 1.00 97.00 82 LEU A CA 1
ATOM 617 C C . LEU A 1 82 ? -1.880 -9.683 -11.548 1.00 97.00 82 LEU A C 1
ATOM 619 O O . LEU A 1 82 ? -2.928 -9.546 -10.917 1.00 97.00 82 LEU A O 1
ATOM 623 N N . GLN A 1 83 ? -1.878 -10.273 -12.745 1.00 94.56 83 GLN A N 1
ATOM 624 C CA . GLN A 1 83 ? -3.096 -10.812 -13.339 1.00 94.56 83 GLN A CA 1
ATOM 625 C C . GLN A 1 83 ? -3.736 -11.873 -12.427 1.00 94.56 83 GLN A C 1
ATOM 627 O O . GLN A 1 83 ? -3.080 -12.806 -11.975 1.00 94.56 83 GLN A O 1
ATOM 632 N N . GLY A 1 84 ? -5.036 -11.719 -12.162 1.00 94.06 84 GLY A N 1
ATOM 633 C CA . GLY A 1 84 ? -5.786 -12.587 -11.247 1.00 94.06 84 GLY A CA 1
ATOM 634 C C . GLY A 1 84 ? -5.723 -12.167 -9.774 1.00 94.06 84 GLY A C 1
ATOM 635 O O . GLY A 1 84 ? -6.455 -12.730 -8.966 1.00 94.06 84 GLY A O 1
ATOM 636 N N . ILE A 1 85 ? -4.918 -11.160 -9.424 1.00 96.25 85 ILE A N 1
ATOM 637 C CA . ILE A 1 85 ? -4.872 -10.571 -8.082 1.00 96.25 85 ILE A CA 1
ATOM 638 C C . ILE A 1 85 ? -5.620 -9.239 -8.120 1.00 96.25 85 ILE A C 1
ATOM 640 O O . ILE A 1 85 ? -5.249 -8.323 -8.855 1.00 96.25 85 ILE A O 1
ATOM 644 N N . ARG A 1 86 ? -6.675 -9.111 -7.314 1.00 95.31 86 ARG A N 1
ATOM 645 C CA . ARG A 1 86 ? -7.448 -7.871 -7.215 1.00 95.31 86 ARG A CA 1
ATOM 646 C C . ARG A 1 86 ? -6.795 -6.932 -6.208 1.00 95.31 86 ARG A C 1
ATOM 648 O O . ARG A 1 86 ? -6.847 -7.176 -5.006 1.00 95.31 86 ARG A O 1
ATOM 655 N N . ILE A 1 87 ? -6.208 -5.839 -6.687 1.00 95.75 87 ILE A N 1
ATOM 656 C CA . ILE A 1 87 ? -5.611 -4.811 -5.827 1.00 95.75 87 ILE A CA 1
ATOM 657 C C . ILE A 1 87 ? -6.678 -3.820 -5.357 1.00 95.75 87 ILE A C 1
ATOM 659 O O . ILE A 1 87 ? -7.466 -3.318 -6.154 1.00 95.75 87 ILE A O 1
ATOM 663 N N . ILE A 1 88 ? -6.698 -3.529 -4.056 1.00 93.38 88 ILE A N 1
ATOM 664 C CA . ILE A 1 88 ? -7.668 -2.626 -3.416 1.00 93.38 88 ILE A CA 1
ATOM 665 C C . ILE A 1 88 ? -7.029 -1.356 -2.862 1.00 93.38 88 ILE A C 1
ATOM 667 O O . ILE A 1 88 ? -7.744 -0.408 -2.539 1.00 93.38 88 ILE A O 1
ATOM 671 N N . GLN A 1 89 ? -5.704 -1.311 -2.728 1.00 94.25 89 GLN A N 1
ATOM 672 C CA . GLN A 1 89 ? -4.998 -0.132 -2.239 1.00 94.25 89 GLN A CA 1
ATOM 673 C C . GLN A 1 89 ? -3.549 -0.122 -2.730 1.00 94.25 89 GLN A C 1
ATOM 675 O O . GLN A 1 89 ? -2.955 -1.175 -2.961 1.00 94.25 89 GLN A O 1
ATOM 680 N N . ALA A 1 90 ? -2.998 1.077 -2.906 1.00 95.38 90 ALA A N 1
ATOM 681 C CA . ALA A 1 90 ? -1.598 1.277 -3.246 1.00 95.38 90 ALA A CA 1
ATOM 682 C C . ALA A 1 90 ? -0.990 2.454 -2.474 1.00 95.38 90 ALA A C 1
ATOM 684 O O . ALA A 1 90 ? -1.691 3.398 -2.096 1.00 95.38 90 ALA A O 1
ATOM 685 N N . ALA A 1 91 ? 0.327 2.420 -2.299 1.00 94.56 91 ALA A N 1
ATOM 686 C CA . ALA A 1 91 ? 1.139 3.545 -1.856 1.00 94.56 91 ALA A CA 1
ATOM 687 C C . ALA A 1 91 ? 2.433 3.615 -2.675 1.00 94.56 91 ALA A C 1
ATOM 689 O O . ALA A 1 91 ? 2.983 2.591 -3.080 1.00 94.56 91 ALA A O 1
ATOM 690 N N . ALA A 1 92 ? 2.916 4.836 -2.892 1.00 92.94 92 ALA A N 1
ATOM 691 C CA . ALA A 1 92 ? 4.116 5.126 -3.662 1.00 92.94 92 ALA A CA 1
ATOM 692 C C . ALA A 1 92 ? 5.055 6.023 -2.844 1.00 92.94 92 ALA A C 1
ATOM 694 O O . ALA A 1 92 ? 4.611 6.985 -2.217 1.00 92.94 92 ALA A O 1
ATOM 695 N N . GLY A 1 93 ? 6.348 5.711 -2.860 1.00 88.50 93 GLY A N 1
ATOM 696 C CA . GLY A 1 93 ? 7.420 6.475 -2.220 1.00 88.50 93 GLY A CA 1
ATOM 697 C C . GLY A 1 93 ? 8.615 6.654 -3.154 1.00 88.50 93 GLY A C 1
ATOM 698 O O . GLY A 1 93 ? 8.557 6.287 -4.325 1.00 88.50 93 GLY A O 1
ATOM 699 N N . ALA A 1 94 ? 9.706 7.250 -2.672 1.00 86.75 94 ALA A N 1
ATOM 700 C CA . ALA A 1 94 ? 10.877 7.531 -3.507 1.00 86.75 94 ALA A CA 1
ATOM 701 C C . ALA A 1 94 ? 11.504 6.232 -4.056 1.00 86.75 94 ALA A C 1
ATOM 703 O O . ALA A 1 94 ? 12.212 5.527 -3.339 1.00 86.75 94 ALA A O 1
ATOM 704 N N . GLY A 1 95 ? 11.215 5.912 -5.323 1.00 86.81 95 GLY A N 1
ATOM 705 C CA . GLY A 1 95 ? 11.677 4.693 -5.995 1.00 86.81 95 GLY A CA 1
ATOM 706 C C . GLY A 1 95 ? 11.037 3.397 -5.486 1.00 86.81 95 GLY A C 1
ATOM 707 O O . GLY A 1 95 ? 11.650 2.341 -5.630 1.00 86.81 95 GLY A O 1
ATOM 708 N N . ARG A 1 96 ? 9.855 3.451 -4.851 1.00 87.56 96 ARG A N 1
ATOM 709 C CA . ARG A 1 96 ? 9.233 2.296 -4.174 1.00 87.56 96 ARG A CA 1
ATOM 710 C C . ARG A 1 96 ? 7.720 2.286 -4.320 1.00 87.56 96 ARG A C 1
ATOM 712 O O . ARG A 1 96 ? 7.093 3.336 -4.188 1.00 87.56 96 ARG A O 1
ATOM 719 N N . THR A 1 97 ? 7.154 1.093 -4.461 1.00 93.38 97 THR A N 1
ATOM 720 C CA . THR A 1 97 ? 5.709 0.893 -4.594 1.00 93.38 97 THR A CA 1
ATOM 721 C C . THR A 1 97 ? 5.250 -0.267 -3.729 1.00 93.38 97 THR A C 1
ATOM 723 O O . THR A 1 97 ? 5.912 -1.304 -3.659 1.00 93.38 97 THR A O 1
ATOM 726 N N . MET A 1 98 ? 4.097 -0.096 -3.084 1.00 93.75 98 MET A N 1
ATOM 727 C CA . MET A 1 98 ? 3.415 -1.154 -2.348 1.00 93.75 98 MET A CA 1
ATOM 728 C C . MET A 1 98 ? 1.948 -1.231 -2.724 1.00 93.75 98 MET A C 1
ATOM 730 O O . MET A 1 98 ? 1.290 -0.208 -2.908 1.00 93.75 98 MET A O 1
ATOM 734 N N . LEU A 1 99 ? 1.443 -2.456 -2.809 1.00 95.56 99 LEU A N 1
ATOM 735 C CA . LEU A 1 99 ? 0.080 -2.777 -3.205 1.00 95.56 99 LEU A CA 1
ATOM 736 C C . LEU A 1 99 ? -0.539 -3.732 -2.188 1.00 95.56 99 LEU A C 1
ATOM 738 O O . LEU A 1 99 ? 0.133 -4.630 -1.684 1.00 95.56 99 LEU A O 1
ATOM 742 N N . VAL A 1 100 ? -1.831 -3.571 -1.930 1.00 95.12 100 VAL A N 1
ATOM 743 C CA . VAL A 1 100 ? -2.614 -4.442 -1.049 1.00 95.12 100 VAL A CA 1
ATOM 744 C C . VAL A 1 100 ? -3.738 -5.070 -1.859 1.00 95.12 100 VAL A C 1
ATOM 746 O O . VAL A 1 100 ? -4.495 -4.366 -2.531 1.00 95.12 100 VAL A O 1
ATOM 749 N N . SER A 1 101 ? -3.835 -6.394 -1.806 1.00 94.94 101 SER A N 1
ATOM 750 C CA . SER A 1 101 ? -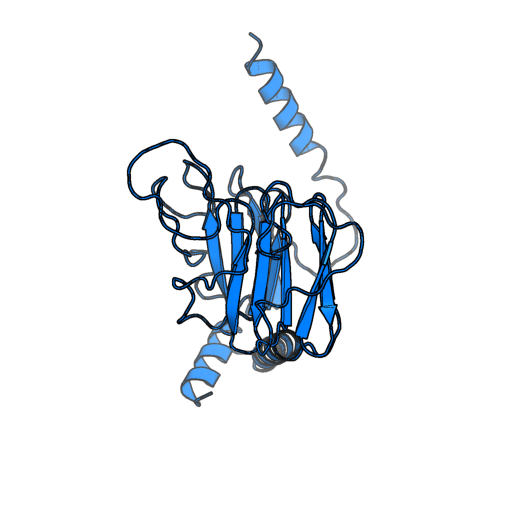4.908 -7.164 -2.445 1.00 94.94 101 SER A CA 1
ATOM 751 C C . SER A 1 101 ? -6.168 -7.255 -1.582 1.00 94.94 101 SER A C 1
ATOM 753 O O . SER A 1 101 ? -6.119 -7.044 -0.372 1.00 94.94 101 SER A O 1
ATOM 755 N N . ASP A 1 102 ? -7.298 -7.613 -2.188 1.00 92.31 102 ASP A N 1
ATOM 756 C CA . ASP A 1 102 ? -8.556 -7.898 -1.481 1.00 92.31 102 ASP A CA 1
ATOM 757 C C . ASP A 1 102 ? -8.464 -9.086 -0.508 1.00 92.31 102 ASP A C 1
ATOM 759 O O . ASP A 1 102 ? -9.227 -9.161 0.453 1.00 92.31 102 ASP A O 1
ATOM 763 N N . ALA A 1 103 ? -7.490 -9.973 -0.712 1.00 92.81 103 ALA A N 1
ATOM 764 C CA . ALA A 1 103 ? -7.130 -11.049 0.207 1.00 92.81 103 ALA A CA 1
ATOM 765 C C . ALA A 1 103 ? -6.267 -10.583 1.400 1.00 92.81 103 ALA A C 1
ATOM 767 O O . ALA A 1 103 ? -5.814 -11.417 2.182 1.00 92.81 103 ALA A O 1
ATOM 768 N N . GLY A 1 104 ? -5.985 -9.282 1.522 1.00 91.88 104 GLY A N 1
ATOM 769 C CA . GLY A 1 104 ? -5.163 -8.710 2.591 1.00 91.88 104 GLY A CA 1
ATOM 770 C C . GLY A 1 104 ? -3.656 -8.929 2.426 1.00 91.88 104 GLY A C 1
ATOM 771 O O . GLY A 1 104 ? -2.886 -8.570 3.313 1.00 91.88 104 GLY A O 1
ATOM 772 N N . ARG A 1 105 ? -3.220 -9.499 1.293 1.00 93.69 105 ARG A N 1
ATOM 773 C CA . ARG A 1 105 ? -1.800 -9.733 0.986 1.00 93.69 105 ARG A CA 1
ATOM 774 C C . ARG A 1 105 ? -1.133 -8.470 0.466 1.00 93.69 105 ARG A C 1
ATOM 776 O O . ARG A 1 105 ? -1.752 -7.734 -0.311 1.00 93.69 105 ARG A O 1
ATOM 783 N N . VAL A 1 106 ? 0.133 -8.278 0.834 1.00 93.44 106 VAL A N 1
ATOM 784 C CA . VAL A 1 106 ? 0.925 -7.098 0.474 1.00 93.44 106 VAL A CA 1
ATOM 785 C C . VAL A 1 106 ? 2.014 -7.454 -0.527 1.00 93.44 106 VAL A C 1
ATOM 787 O O . VAL A 1 106 ? 2.790 -8.381 -0.308 1.00 93.44 106 VAL A O 1
ATOM 790 N N . TYR A 1 107 ? 2.086 -6.679 -1.604 1.00 93.19 107 TYR A N 1
ATOM 791 C CA . TYR A 1 107 ? 3.103 -6.791 -2.640 1.00 93.19 107 TYR A CA 1
ATOM 792 C C . TYR A 1 107 ? 3.972 -5.538 -2.658 1.00 93.19 107 TYR A C 1
ATOM 794 O O . TYR A 1 107 ? 3.452 -4.432 -2.506 1.00 93.19 107 TYR A O 1
ATOM 802 N N . ALA A 1 108 ? 5.272 -5.692 -2.883 1.00 91.06 108 ALA A N 1
ATOM 803 C CA . ALA A 1 108 ? 6.218 -4.586 -2.957 1.00 91.06 108 ALA A CA 1
ATOM 804 C C . ALA A 1 108 ? 7.219 -4.760 -4.097 1.00 91.06 108 ALA A C 1
ATOM 806 O O . ALA A 1 108 ? 7.544 -5.878 -4.490 1.00 91.06 108 ALA A O 1
ATOM 807 N N . PHE A 1 109 ? 7.678 -3.635 -4.637 1.00 91.44 109 PHE A N 1
ATOM 808 C CA . PHE A 1 109 ? 8.678 -3.569 -5.700 1.00 91.44 109 PHE A CA 1
ATOM 809 C C . PHE A 1 109 ? 9.327 -2.182 -5.737 1.00 91.44 109 PHE A C 1
ATOM 811 O O . PHE A 1 109 ? 8.881 -1.237 -5.073 1.00 91.44 109 PHE A O 1
ATOM 818 N N . GLY A 1 110 ? 10.399 -2.064 -6.511 1.00 88.44 110 GLY A N 1
ATOM 819 C CA . GLY A 1 110 ? 11.290 -0.918 -6.523 1.00 88.44 110 GLY A CA 1
ATOM 820 C C . GLY A 1 110 ? 12.535 -1.152 -5.668 1.00 88.44 110 GLY A C 1
ATOM 821 O O . GLY A 1 110 ? 13.011 -2.278 -5.499 1.00 88.44 110 GLY A O 1
ATOM 822 N N . LYS A 1 111 ? 13.060 -0.064 -5.112 1.00 79.50 111 LYS A N 1
ATOM 823 C CA . LYS A 1 111 ? 14.240 -0.070 -4.251 1.00 79.50 111 LYS A CA 1
ATOM 824 C C . LYS A 1 111 ? 13.984 -0.841 -2.945 1.00 79.50 111 LYS A C 1
ATOM 826 O O . LYS A 1 111 ? 13.061 -0.498 -2.203 1.00 79.50 111 LYS A O 1
ATOM 831 N N . ASP A 1 112 ? 14.833 -1.836 -2.671 1.00 65.00 112 ASP A N 1
ATOM 832 C CA . ASP A 1 112 ? 14.952 -2.591 -1.413 1.00 65.00 112 ASP A CA 1
ATOM 833 C C . ASP A 1 112 ? 13.610 -3.154 -0.874 1.00 65.00 112 ASP A C 1
ATOM 835 O O . ASP A 1 112 ? 13.224 -2.946 0.279 1.00 65.00 112 ASP A O 1
ATOM 839 N N . SER A 1 113 ? 12.852 -3.876 -1.708 1.00 54.78 113 SER A N 1
ATOM 840 C CA . SER A 1 113 ? 11.659 -4.606 -1.250 1.00 54.78 113 SER A CA 1
ATOM 841 C C . SER A 1 113 ? 12.042 -5.877 -0.472 1.00 54.78 113 SER A C 1
ATOM 843 O O . SER A 1 113 ? 12.503 -6.850 -1.056 1.00 54.78 113 SER A O 1
ATOM 845 N N . PHE A 1 114 ? 11.843 -5.831 0.847 1.00 52.19 114 PHE A N 1
ATOM 846 C CA . PHE A 1 114 ? 11.649 -6.943 1.795 1.00 52.19 114 PHE A CA 1
ATOM 847 C C . PHE A 1 114 ? 12.444 -8.247 1.544 1.00 52.19 114 PHE A C 1
ATOM 849 O O . PHE A 1 114 ? 11.896 -9.224 1.048 1.00 52.19 114 PHE A O 1
ATOM 856 N N . GLY A 1 115 ? 13.697 -8.280 2.022 1.00 39.78 115 GLY A N 1
ATOM 857 C CA . GLY A 1 115 ? 14.334 -9.503 2.540 1.00 39.78 115 GLY A CA 1
ATOM 858 C C . GLY A 1 115 ? 15.087 -10.397 1.546 1.00 39.78 115 GLY A C 1
ATOM 859 O O . GLY A 1 115 ? 14.522 -11.291 0.937 1.00 39.78 115 GLY A O 1
ATOM 860 N N . GLU A 1 116 ? 16.390 -10.156 1.396 1.00 38.41 116 GLU A N 1
ATOM 861 C CA . GLU A 1 116 ? 17.484 -11.096 1.720 1.00 38.41 116 GLU A CA 1
ATOM 862 C C . GLU A 1 116 ? 18.780 -10.411 1.278 1.00 38.41 116 GLU A C 1
ATOM 864 O O . GLU A 1 116 ? 19.135 -10.402 0.096 1.00 38.41 116 GLU A O 1
ATOM 869 N N . ALA A 1 117 ? 19.451 -9.771 2.237 1.00 43.38 117 ALA A N 1
ATOM 870 C CA . ALA A 1 117 ? 20.882 -9.559 2.142 1.00 43.38 117 ALA A CA 1
ATOM 871 C C . ALA A 1 117 ? 21.518 -10.902 2.503 1.00 43.38 117 ALA A C 1
ATOM 873 O O . ALA A 1 117 ? 21.787 -11.173 3.673 1.00 43.38 117 ALA A O 1
ATOM 874 N N . GLU A 1 118 ? 21.714 -11.768 1.508 1.00 40.09 118 GLU A N 1
ATOM 875 C CA . GLU A 1 118 ? 22.759 -12.770 1.659 1.00 40.09 118 GLU A CA 1
ATOM 876 C C . GLU A 1 118 ? 24.056 -12.004 1.921 1.00 40.09 118 GLU A C 1
ATOM 878 O O . GLU A 1 118 ? 24.397 -11.040 1.231 1.00 40.09 118 GLU A O 1
ATOM 883 N N . PHE A 1 119 ? 24.709 -12.362 3.020 1.00 42.16 119 PHE A N 1
ATOM 884 C CA . PHE A 1 119 ? 25.933 -11.739 3.479 1.00 42.16 119 PHE A CA 1
ATOM 885 C C . PHE A 1 119 ? 26.964 -11.688 2.349 1.00 42.16 119 PHE A C 1
ATOM 887 O O . PHE A 1 119 ? 27.570 -12.696 2.001 1.00 42.16 119 PHE A O 1
ATOM 894 N N . GLY A 1 120 ? 27.222 -10.482 1.850 1.00 36.88 120 GLY A N 1
ATOM 895 C CA . GLY A 1 120 ? 28.398 -10.192 1.047 1.00 36.88 120 GLY A CA 1
ATOM 896 C C . GLY A 1 120 ? 28.081 -9.500 -0.268 1.00 36.88 120 GLY A C 1
ATOM 897 O O . GLY A 1 120 ? 27.408 -10.041 -1.130 1.00 36.88 120 GLY A O 1
ATOM 898 N N . VAL A 1 121 ? 28.732 -8.351 -0.441 1.00 35.97 121 VAL A N 1
ATOM 899 C CA . VAL A 1 121 ? 28.881 -7.566 -1.674 1.00 35.97 121 VAL A CA 1
ATOM 900 C C . VAL A 1 121 ? 27.824 -6.476 -1.892 1.00 35.97 121 VAL A C 1
ATOM 902 O O . VAL A 1 121 ? 26.618 -6.680 -1.865 1.00 35.97 121 VAL A O 1
ATOM 905 N N . GLN A 1 122 ? 28.343 -5.262 -2.095 1.00 44.34 122 GLN A N 1
ATOM 906 C CA . GLN A 1 122 ? 27.606 -4.056 -2.442 1.00 44.34 122 GLN A CA 1
ATOM 907 C C . GLN A 1 122 ? 26.723 -4.274 -3.678 1.00 44.34 122 GLN A C 1
ATOM 909 O O . GLN A 1 122 ? 27.221 -4.399 -4.794 1.00 44.34 122 GLN A O 1
ATOM 914 N N . GLY A 1 123 ? 25.411 -4.237 -3.479 1.00 47.94 123 GLY A N 1
ATOM 915 C CA . GLY A 1 123 ? 24.421 -4.149 -4.544 1.00 47.94 123 GLY A CA 1
ATOM 916 C C . GLY A 1 123 ? 23.052 -3.922 -3.923 1.00 47.94 123 GLY A C 1
ATOM 917 O O . GLY A 1 123 ? 22.569 -4.755 -3.167 1.00 47.94 123 GLY A O 1
ATOM 918 N N . THR A 1 124 ? 22.436 -2.772 -4.186 1.00 54.25 124 THR A N 1
ATOM 919 C CA . THR A 1 124 ? 21.023 -2.549 -3.846 1.00 54.25 124 THR A CA 1
ATOM 920 C C . THR A 1 124 ? 20.200 -3.576 -4.629 1.00 54.25 124 THR A C 1
ATOM 922 O O . THR A 1 124 ? 20.289 -3.623 -5.856 1.00 54.25 124 THR A O 1
ATOM 925 N N . LYS A 1 125 ? 19.442 -4.443 -3.943 1.00 59.78 125 LYS A N 1
ATOM 926 C CA . LYS A 1 125 ? 18.607 -5.467 -4.594 1.00 59.78 125 LYS A CA 1
ATOM 927 C C . LYS A 1 125 ? 17.356 -4.772 -5.126 1.00 59.78 125 LYS A C 1
ATOM 929 O O . LYS A 1 125 ? 16.422 -4.478 -4.383 1.00 59.78 125 LYS A O 1
ATOM 934 N N . LEU A 1 126 ? 17.375 -4.446 -6.413 1.00 68.19 126 LEU A N 1
ATOM 935 C CA . LEU A 1 126 ? 16.253 -3.812 -7.098 1.00 68.19 126 LEU A CA 1
ATOM 936 C C . LEU A 1 126 ? 15.277 -4.891 -7.550 1.00 68.19 126 LEU A C 1
ATOM 938 O O . LEU A 1 126 ? 15.653 -5.850 -8.225 1.00 68.19 126 LEU A O 1
ATOM 942 N N . VAL A 1 127 ? 14.017 -4.731 -7.168 1.00 80.69 127 VAL A N 1
ATOM 943 C CA . VAL A 1 127 ? 12.962 -5.689 -7.479 1.00 80.69 127 VAL A CA 1
ATOM 944 C C . VAL A 1 127 ? 12.033 -5.044 -8.486 1.00 80.69 127 VAL A C 1
ATOM 946 O O . VAL A 1 127 ? 11.211 -4.198 -8.153 1.00 80.69 127 VAL A O 1
ATOM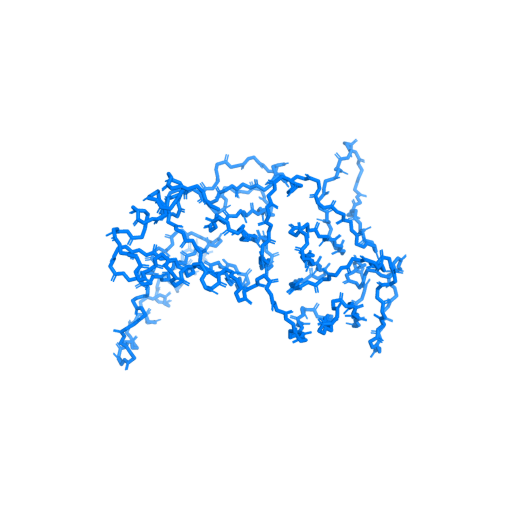 949 N N . ALA A 1 128 ? 12.197 -5.426 -9.749 1.00 89.25 128 ALA A N 1
ATOM 950 C CA . ALA A 1 128 ? 11.449 -4.844 -10.856 1.00 89.25 128 ALA A CA 1
ATOM 951 C C . ALA A 1 128 ? 10.082 -5.509 -11.086 1.00 89.25 128 ALA A C 1
ATOM 953 O O . ALA A 1 128 ? 9.356 -5.082 -11.975 1.00 89.25 128 ALA A O 1
ATOM 954 N N . THR A 1 129 ? 9.707 -6.536 -10.318 1.00 91.44 129 THR A N 1
ATOM 955 C CA . THR A 1 129 ? 8.392 -7.197 -10.374 1.00 91.44 129 THR A CA 1
ATOM 956 C C . THR A 1 129 ? 7.752 -7.226 -8.984 1.00 91.44 129 THR A C 1
ATOM 958 O O . THR A 1 129 ? 8.472 -7.401 -8.009 1.00 91.44 129 THR A O 1
ATOM 961 N N . PRO A 1 130 ? 6.422 -7.084 -8.843 1.00 93.94 130 PRO A N 1
ATOM 962 C CA . PRO A 1 130 ? 5.764 -7.177 -7.542 1.00 93.94 130 PRO A CA 1
ATOM 963 C C . PRO A 1 130 ? 6.071 -8.497 -6.828 1.00 93.94 130 PRO A C 1
ATOM 965 O O . PRO A 1 130 ? 5.765 -9.569 -7.351 1.00 93.94 130 PRO A O 1
ATOM 968 N N . GLN A 1 131 ? 6.637 -8.410 -5.625 1.00 89.06 131 GLN A N 1
ATOM 969 C CA . GLN A 1 131 ? 6.929 -9.557 -4.764 1.00 89.06 131 GLN A CA 1
ATOM 970 C C . GLN A 1 131 ? 6.030 -9.555 -3.533 1.00 89.06 131 GLN A C 1
ATOM 972 O O . GLN A 1 131 ? 5.767 -8.502 -2.955 1.00 89.06 131 GLN A O 1
ATOM 977 N N . LEU A 1 132 ? 5.553 -10.738 -3.144 1.00 88.19 132 LEU A N 1
ATOM 978 C CA . LEU A 1 132 ? 4.768 -10.932 -1.929 1.00 88.19 132 LEU A CA 1
ATOM 979 C C . LEU A 1 132 ? 5.661 -10.748 -0.695 1.00 88.19 132 LEU A C 1
ATOM 981 O O . LEU A 1 132 ? 6.752 -11.308 -0.626 1.00 88.19 132 LEU A O 1
ATOM 985 N N . ILE A 1 133 ? 5.185 -9.986 0.288 1.00 85.69 133 ILE A N 1
ATOM 986 C CA . ILE A 1 133 ? 5.871 -9.826 1.572 1.00 85.69 133 ILE A CA 1
ATOM 987 C C . ILE A 1 133 ? 5.461 -10.975 2.497 1.00 85.69 133 ILE A C 1
ATOM 989 O O . ILE A 1 133 ? 4.429 -10.909 3.167 1.00 85.69 133 ILE A O 1
ATOM 993 N N . GLU A 1 134 ? 6.282 -12.022 2.550 1.00 81.75 134 GLU A N 1
ATOM 994 C CA . GLU A 1 134 ? 6.012 -13.228 3.348 1.00 81.75 134 GLU A CA 1
ATOM 995 C C . GLU A 1 134 ? 5.894 -12.952 4.854 1.00 81.75 134 GLU A C 1
ATOM 997 O O . GLU A 1 134 ? 5.100 -13.591 5.541 1.00 81.75 134 GLU A O 1
ATOM 1002 N N . SER A 1 135 ? 6.610 -11.951 5.374 1.00 80.38 135 SER A N 1
ATOM 1003 C CA . SER A 1 135 ? 6.536 -11.566 6.792 1.00 80.38 135 SER A CA 1
ATOM 1004 C C . SER A 1 135 ? 5.179 -10.981 7.209 1.00 80.38 135 SER A C 1
ATOM 1006 O O . SER A 1 135 ? 4.888 -10.893 8.398 1.00 80.38 135 SER A O 1
ATOM 1008 N N . LEU A 1 136 ? 4.319 -10.614 6.251 1.00 85.31 136 LEU A N 1
ATOM 1009 C CA . LEU A 1 136 ? 2.947 -10.153 6.494 1.00 85.31 136 LEU A CA 1
ATOM 1010 C C . LEU A 1 136 ? 1.879 -11.186 6.105 1.00 85.31 136 LEU A C 1
ATOM 1012 O O . LEU A 1 136 ? 0.695 -10.855 6.131 1.00 85.31 136 LEU A O 1
ATOM 1016 N N . LYS A 1 137 ? 2.243 -12.422 5.737 1.00 83.88 137 LYS A N 1
ATOM 1017 C CA . LYS A 1 137 ? 1.281 -13.408 5.202 1.00 83.88 137 LYS A CA 1
ATOM 1018 C C . LYS A 1 137 ? 0.124 -13.737 6.157 1.00 83.88 137 LYS A C 1
ATOM 1020 O O . LYS A 1 137 ? -0.978 -14.023 5.694 1.00 83.88 137 LYS A O 1
ATOM 1025 N N . ASP A 1 138 ? 0.376 -13.657 7.464 1.00 87.69 138 ASP A N 1
ATOM 1026 C CA . ASP A 1 138 ? -0.591 -13.955 8.528 1.00 87.69 138 ASP A CA 1
ATOM 1027 C C . ASP A 1 138 ? -1.315 -12.693 9.044 1.00 87.69 138 ASP A C 1
ATOM 1029 O O . ASP A 1 138 ? -2.117 -12.760 9.976 1.00 87.69 138 ASP A O 1
ATOM 1033 N N . VAL A 1 139 ? -1.059 -11.529 8.434 1.00 89.88 139 VAL A N 1
ATOM 1034 C CA . VAL A 1 139 ? -1.685 -10.247 8.777 1.00 89.88 139 VAL A CA 1
ATOM 1035 C C . VAL A 1 139 ? -2.597 -9.810 7.635 1.00 89.88 139 VAL A C 1
ATOM 1037 O O . VAL A 1 139 ? -2.147 -9.562 6.520 1.00 89.88 139 VAL A O 1
ATOM 1040 N N . PHE A 1 140 ? -3.893 -9.646 7.911 1.00 92.25 140 PHE A N 1
ATOM 1041 C CA . PHE A 1 140 ? -4.829 -9.131 6.911 1.00 92.25 140 PHE A CA 1
ATOM 1042 C C . PHE A 1 140 ? -4.683 -7.608 6.794 1.00 92.25 140 PHE A C 1
ATOM 1044 O O . PHE A 1 140 ? -5.283 -6.854 7.566 1.00 92.25 140 PHE A O 1
ATOM 1051 N N . VAL A 1 141 ? -3.876 -7.140 5.842 1.00 92.50 141 VAL A N 1
ATOM 1052 C CA . VAL A 1 141 ? -3.607 -5.709 5.646 1.00 92.50 141 VAL A CA 1
ATOM 1053 C C . VAL A 1 141 ? -4.724 -5.043 4.846 1.00 92.50 141 VAL A C 1
ATOM 1055 O O . VAL A 1 141 ? -5.201 -5.579 3.852 1.00 92.50 141 VAL A O 1
ATOM 1058 N N . VAL A 1 142 ? -5.129 -3.844 5.269 1.00 92.12 142 VAL A N 1
ATOM 1059 C CA . VAL A 1 142 ? -6.189 -3.050 4.617 1.00 92.12 142 VAL A CA 1
ATOM 1060 C C . VAL A 1 142 ? -5.692 -1.708 4.085 1.00 92.12 142 VAL A C 1
ATOM 1062 O O . VAL A 1 142 ? -6.344 -1.095 3.241 1.00 92.12 142 VAL A O 1
ATOM 1065 N N . GLN A 1 143 ? -4.540 -1.233 4.561 1.00 92.25 143 GLN A N 1
ATOM 1066 C CA . GLN A 1 143 ? -3.952 0.021 4.104 1.00 92.25 143 GLN A CA 1
ATOM 1067 C C . GLN A 1 143 ? -2.428 -0.021 4.222 1.00 92.25 143 GLN A C 1
ATOM 1069 O O . GLN A 1 143 ? -1.900 -0.535 5.204 1.00 92.25 143 GLN A O 1
ATOM 1074 N N . THR A 1 144 ? -1.725 0.588 3.267 1.00 93.25 144 THR A N 1
ATOM 1075 C CA . THR A 1 144 ? -0.299 0.910 3.393 1.00 93.25 144 THR A CA 1
ATOM 1076 C C . THR A 1 144 ? -0.034 2.408 3.222 1.00 93.25 144 THR A C 1
ATOM 1078 O O . THR A 1 144 ? -0.786 3.115 2.545 1.00 93.25 144 THR A O 1
ATOM 1081 N N . ALA A 1 145 ? 1.032 2.899 3.848 1.00 92.44 145 ALA A N 1
ATOM 1082 C CA . ALA A 1 145 ? 1.560 4.244 3.678 1.00 92.44 145 ALA A CA 1
ATOM 1083 C C . ALA A 1 145 ? 3.094 4.195 3.638 1.00 92.44 145 ALA A C 1
ATOM 1085 O O . ALA A 1 145 ? 3.718 3.492 4.433 1.00 92.44 145 ALA A O 1
ATOM 1086 N N . ILE A 1 146 ? 3.707 4.953 2.728 1.00 87.94 146 ILE A N 1
ATOM 1087 C CA . ILE A 1 146 ? 5.164 4.993 2.555 1.00 87.94 146 ILE A CA 1
ATOM 1088 C C . ILE A 1 146 ? 5.662 6.397 2.905 1.00 87.94 146 ILE A C 1
ATOM 1090 O O . ILE A 1 146 ? 5.235 7.375 2.295 1.00 87.94 146 ILE A O 1
ATOM 1094 N N . GLY A 1 147 ? 6.554 6.487 3.891 1.00 82.94 147 GLY A N 1
ATOM 1095 C CA . GLY A 1 147 ? 7.375 7.668 4.155 1.00 82.94 147 GLY A CA 1
ATOM 1096 C C . GLY A 1 147 ? 8.747 7.544 3.483 1.00 82.94 147 GLY A C 1
ATOM 1097 O O . GLY A 1 147 ? 9.047 6.545 2.832 1.00 82.94 147 GLY A O 1
ATOM 1098 N N . ASN A 1 148 ? 9.626 8.535 3.650 1.00 77.12 148 ASN A N 1
ATOM 1099 C CA . ASN A 1 148 ? 10.944 8.498 3.000 1.00 77.12 148 ASN A CA 1
ATOM 1100 C C . ASN A 1 148 ? 11.878 7.429 3.593 1.00 77.12 148 ASN A C 1
ATOM 1102 O O . ASN A 1 148 ? 12.696 6.846 2.890 1.00 77.12 148 ASN A O 1
ATOM 1106 N N . PHE A 1 149 ? 11.742 7.174 4.895 1.00 71.50 149 PHE A N 1
ATOM 1107 C CA . PHE A 1 149 ? 12.607 6.264 5.654 1.00 71.50 149 PHE A CA 1
ATOM 1108 C C . PHE A 1 149 ? 11.840 5.134 6.340 1.00 71.50 149 PHE A C 1
ATOM 1110 O O . PHE A 1 149 ? 12.381 4.435 7.193 1.00 71.50 149 PHE A O 1
ATOM 1117 N N . PHE A 1 150 ? 10.551 4.995 6.051 1.00 77.69 150 PHE A N 1
ATOM 1118 C CA . PHE A 1 150 ? 9.751 3.960 6.676 1.00 77.69 150 PHE A CA 1
ATOM 1119 C C . PHE A 1 150 ? 8.544 3.612 5.822 1.00 77.69 150 PHE A C 1
ATOM 1121 O O . PHE A 1 150 ? 8.129 4.343 4.922 1.00 77.69 150 PHE A O 1
ATOM 1128 N N . THR A 1 151 ? 7.947 2.483 6.146 1.00 83.62 151 THR A N 1
ATOM 1129 C CA . THR A 1 151 ? 6.648 2.074 5.631 1.00 83.62 151 THR A CA 1
ATOM 1130 C C . THR A 1 151 ? 5.767 1.731 6.816 1.00 83.62 151 THR A C 1
ATOM 1132 O O . THR A 1 151 ? 6.256 1.188 7.801 1.00 83.62 151 THR A O 1
ATOM 1135 N N . ALA A 1 152 ? 4.478 2.030 6.724 1.00 89.31 152 ALA A N 1
ATOM 1136 C CA . ALA A 1 152 ? 3.475 1.573 7.668 1.00 89.31 152 ALA A CA 1
ATOM 1137 C C . ALA A 1 152 ? 2.394 0.762 6.947 1.00 89.31 152 ALA A C 1
ATOM 1139 O O . ALA A 1 152 ? 2.022 1.065 5.809 1.00 89.31 152 ALA A O 1
ATOM 1140 N N . VAL A 1 153 ? 1.870 -0.256 7.619 1.00 92.19 153 VAL A N 1
ATOM 1141 C CA . VAL A 1 153 ? 0.683 -1.002 7.197 1.00 92.19 153 VAL A CA 1
ATOM 1142 C C . VAL A 1 153 ? -0.325 -1.049 8.337 1.00 92.19 153 VAL A C 1
ATOM 1144 O O . VAL A 1 153 ? 0.046 -1.128 9.506 1.00 92.19 153 VAL A O 1
ATOM 1147 N N . LEU A 1 154 ? -1.605 -0.979 7.990 1.00 92.19 154 LEU A N 1
ATOM 1148 C CA . LEU A 1 154 ? -2.729 -1.103 8.908 1.00 92.19 154 LEU A CA 1
ATOM 1149 C C . LEU A 1 154 ? -3.415 -2.440 8.654 1.00 92.19 154 LEU A C 1
ATOM 1151 O O . LEU A 1 154 ? -3.820 -2.715 7.520 1.00 92.19 154 LEU A O 1
ATOM 1155 N N . SER A 1 155 ? -3.557 -3.254 9.694 1.00 91.81 155 SER A N 1
ATOM 1156 C CA . SER A 1 155 ? -4.332 -4.489 9.633 1.00 91.81 155 SER A CA 1
ATOM 1157 C C . SER A 1 155 ? -5.827 -4.224 9.813 1.00 91.81 155 SER A C 1
ATOM 1159 O O . SER A 1 155 ? -6.238 -3.195 10.357 1.00 91.81 155 SER A O 1
ATOM 1161 N N . ARG A 1 156 ? -6.659 -5.174 9.385 1.00 86.75 156 ARG A N 1
ATOM 1162 C CA . ARG A 1 156 ? -8.120 -5.126 9.549 1.00 86.75 156 ARG A CA 1
ATOM 1163 C C . ARG A 1 156 ? -8.548 -5.052 11.016 1.00 86.75 156 ARG A C 1
ATOM 1165 O O . ARG A 1 156 ? -9.598 -4.502 11.328 1.00 86.75 156 ARG A O 1
ATOM 1172 N N . GLU A 1 157 ? -7.724 -5.581 11.910 1.00 85.19 157 GLU A N 1
ATOM 1173 C CA . GLU A 1 157 ? -7.921 -5.573 13.361 1.00 85.19 157 GLU A CA 1
ATOM 1174 C C . GLU A 1 157 ? -7.563 -4.216 13.995 1.00 85.19 157 GLU A C 1
ATOM 1176 O O . GLU A 1 157 ? -7.710 -4.041 15.204 1.00 85.19 157 GLU A O 1
ATOM 1181 N N . GLY A 1 158 ? -7.105 -3.248 13.195 1.00 86.81 158 GLY A N 1
ATOM 1182 C CA . GLY A 1 158 ? -6.754 -1.906 13.648 1.00 86.81 158 GLY A CA 1
ATOM 1183 C C . GLY A 1 158 ? -5.350 -1.798 14.236 1.00 86.81 158 GLY A C 1
ATOM 1184 O O . GLY A 1 158 ? -5.074 -0.842 14.959 1.00 86.81 158 GLY A O 1
ATOM 1185 N N . ARG A 1 159 ? -4.466 -2.764 13.949 1.00 89.00 159 ARG A N 1
ATOM 1186 C CA . ARG A 1 159 ? -3.058 -2.735 14.368 1.00 89.00 159 ARG A CA 1
ATOM 1187 C C . ARG A 1 159 ? -2.196 -2.082 13.298 1.00 89.00 159 ARG A C 1
ATOM 1189 O O . ARG A 1 159 ? -2.359 -2.360 12.111 1.00 89.00 159 ARG A O 1
ATOM 1196 N N . VAL A 1 160 ? -1.255 -1.246 13.722 1.00 89.56 160 VAL A N 1
ATOM 1197 C CA . VAL A 1 160 ? -0.290 -0.605 12.824 1.00 89.56 160 VAL A CA 1
ATOM 1198 C C . VAL A 1 160 ? 1.050 -1.304 12.957 1.00 89.56 160 VAL A C 1
ATOM 1200 O O . VAL A 1 160 ? 1.586 -1.402 14.057 1.00 89.56 160 VAL A O 1
ATOM 1203 N N . TYR A 1 161 ? 1.598 -1.749 11.833 1.00 86.88 161 TYR A N 1
ATOM 1204 C CA . TYR A 1 161 ? 2.949 -2.286 11.744 1.00 86.88 161 TYR A CA 1
ATOM 1205 C C . TYR A 1 161 ? 3.810 -1.319 10.952 1.00 86.88 161 TYR A C 1
ATOM 1207 O O . TYR A 1 161 ? 3.345 -0.730 9.973 1.00 86.88 161 TYR A O 1
ATOM 1215 N N . THR A 1 162 ? 5.062 -1.154 11.355 1.00 81.69 162 THR A N 1
ATOM 1216 C CA . THR A 1 162 ? 6.004 -0.278 10.664 1.00 81.69 162 THR A CA 1
ATOM 1217 C C . THR A 1 162 ? 7.293 -1.002 10.335 1.00 81.69 162 THR A C 1
ATOM 1219 O O . THR A 1 162 ? 7.763 -1.828 11.109 1.00 81.69 162 THR A O 1
ATOM 1222 N N . PHE A 1 163 ? 7.886 -0.610 9.218 1.00 75.31 163 PHE A N 1
ATOM 1223 C CA . PHE A 1 163 ? 9.183 -1.061 8.746 1.00 75.31 163 PHE A CA 1
ATOM 1224 C C . PHE A 1 163 ? 10.116 0.144 8.745 1.00 75.31 163 PHE A C 1
ATOM 1226 O O . PHE A 1 163 ? 9.861 1.103 8.007 1.00 75.31 163 PHE A O 1
ATOM 1233 N N . SER A 1 164 ? 11.160 0.124 9.569 1.00 64.38 164 SER A N 1
ATOM 1234 C CA . SER A 1 164 ? 12.105 1.238 9.712 1.00 64.38 164 SER A CA 1
ATOM 1235 C C . SER A 1 164 ? 13.340 1.023 8.847 1.00 64.38 164 SER A C 1
ATOM 1237 O O . SER A 1 164 ? 13.879 -0.075 8.778 1.00 64.38 164 SER A O 1
ATOM 1239 N N . TRP A 1 165 ? 13.775 2.076 8.153 1.00 53.03 165 TRP A N 1
ATOM 1240 C CA . TRP A 1 165 ? 14.912 2.029 7.241 1.00 53.03 165 TRP A CA 1
ATOM 1241 C C . TRP A 1 165 ? 16.044 2.861 7.834 1.00 53.03 165 TRP A C 1
ATOM 1243 O O . TRP A 1 165 ? 15.971 4.091 7.868 1.00 53.03 165 TRP A O 1
ATOM 1253 N N . GLY A 1 166 ? 17.100 2.195 8.299 1.00 41.88 166 GLY A N 1
ATOM 1254 C CA . GLY A 1 166 ? 18.329 2.843 8.752 1.00 41.88 166 GLY A CA 1
ATOM 1255 C C . GLY A 1 166 ? 18.676 2.612 10.224 1.00 41.88 166 GLY A C 1
ATOM 1256 O O . GLY A 1 166 ? 17.841 2.278 11.054 1.00 41.88 166 GLY A O 1
ATOM 1257 N N . LYS A 1 167 ? 19.961 2.822 10.511 1.00 40.25 167 LYS A N 1
ATOM 1258 C CA . LYS A 1 167 ? 20.751 2.340 11.655 1.00 40.25 167 LYS A CA 1
ATOM 1259 C C . LYS A 1 167 ? 20.339 2.742 13.083 1.00 40.25 167 LYS A C 1
ATOM 1261 O O . LYS A 1 167 ? 21.065 2.372 13.995 1.00 40.25 167 LYS A O 1
ATOM 1266 N N . ASP A 1 168 ? 19.224 3.436 13.317 1.00 38.66 168 ASP A N 1
ATOM 1267 C CA . ASP A 1 168 ? 18.899 3.920 14.669 1.00 38.66 168 ASP A CA 1
ATOM 1268 C C . ASP A 1 168 ? 17.439 3.693 15.068 1.00 38.66 168 ASP A C 1
ATOM 1270 O O . ASP A 1 168 ? 16.537 3.815 14.242 1.00 38.66 168 ASP A O 1
ATOM 1274 N N . ARG A 1 169 ? 17.247 3.472 16.377 1.00 45.12 169 ARG A N 1
ATOM 1275 C CA . ARG A 1 169 ? 16.000 3.317 17.155 1.00 45.12 169 ARG A CA 1
ATOM 1276 C C . ARG A 1 169 ? 14.910 4.342 16.807 1.00 45.12 169 ARG A C 1
ATOM 1278 O O . ARG A 1 169 ? 14.713 5.332 17.515 1.00 45.12 169 ARG A O 1
ATOM 1285 N N . LYS A 1 170 ? 14.197 4.133 15.705 1.00 47.97 170 LYS A N 1
ATOM 1286 C CA . LYS A 1 170 ? 13.234 5.093 15.149 1.00 47.97 170 LYS A CA 1
ATOM 1287 C C . LYS A 1 170 ? 11.878 4.402 14.989 1.00 47.97 170 LYS A C 1
ATOM 1289 O O . LYS A 1 170 ? 11.807 3.308 14.440 1.00 47.97 170 LYS A O 1
ATOM 1294 N N . LEU A 1 171 ? 10.826 5.072 15.485 1.00 48.66 171 LEU A N 1
ATOM 1295 C CA . LEU A 1 171 ? 9.426 4.620 15.682 1.00 48.66 171 LEU A CA 1
ATOM 1296 C C . LEU A 1 171 ? 9.079 3.965 17.037 1.00 48.66 171 LEU A C 1
ATOM 1298 O O . LEU A 1 171 ? 8.014 3.380 17.177 1.00 48.66 171 LEU A O 1
ATOM 1302 N N . GLY A 1 172 ? 9.915 4.130 18.068 1.00 45.03 172 GLY A N 1
ATOM 1303 C CA . GLY A 1 172 ? 9.664 3.532 19.394 1.00 45.03 172 GLY A CA 1
ATOM 1304 C C . GLY A 1 172 ? 10.093 2.065 19.494 1.00 45.03 172 GLY A C 1
ATOM 1305 O O . GLY A 1 172 ? 9.983 1.459 20.556 1.00 45.03 172 GLY A O 1
ATOM 1306 N N . HIS A 1 173 ? 10.651 1.537 18.408 1.00 45.09 173 HIS A N 1
ATOM 1307 C CA . HIS A 1 173 ? 11.252 0.218 18.328 1.00 45.09 173 HIS A CA 1
ATOM 1308 C C . HIS A 1 173 ? 12.695 0.269 18.839 1.00 45.09 173 HIS A C 1
ATOM 1310 O O . HIS A 1 173 ? 13.490 1.112 18.413 1.00 45.09 173 HIS A O 1
ATOM 1316 N N . GLN A 1 174 ? 13.049 -0.622 19.766 1.00 45.56 174 GLN A N 1
ATOM 1317 C CA . GLN A 1 174 ? 14.439 -0.843 20.188 1.00 45.56 174 GLN A CA 1
ATOM 1318 C C . GLN A 1 174 ? 15.151 -1.769 19.190 1.00 45.56 174 GLN A C 1
ATOM 1320 O O . GLN A 1 174 ? 15.679 -2.804 19.577 1.00 45.56 174 GLN A O 1
ATOM 1325 N N . THR A 1 175 ? 15.101 -1.452 17.898 1.00 45.56 175 THR A N 1
ATOM 1326 C CA . THR A 1 175 ? 15.495 -2.406 16.856 1.00 45.56 175 THR A CA 1
ATOM 1327 C C . THR A 1 175 ? 16.930 -2.218 16.396 1.00 45.56 175 THR A C 1
ATOM 1329 O O . THR A 1 175 ? 17.418 -1.095 16.238 1.00 45.56 175 THR A O 1
ATOM 1332 N N . GLU A 1 176 ? 17.597 -3.353 16.197 1.00 48.38 176 GLU A N 1
ATOM 1333 C CA . GLU A 1 176 ? 18.925 -3.451 15.604 1.00 48.38 176 GLU A CA 1
ATOM 1334 C C . GLU A 1 176 ? 18.893 -3.003 14.127 1.00 48.38 176 GLU A C 1
ATOM 1336 O O . GLU A 1 176 ? 17.868 -3.151 13.459 1.00 48.38 176 GLU A O 1
ATOM 1341 N N . PRO A 1 177 ? 20.009 -2.504 13.566 1.00 50.34 177 PRO A N 1
ATOM 1342 C CA . PRO A 1 177 ? 20.088 -1.992 12.191 1.00 50.34 177 PRO A CA 1
ATOM 1343 C C . PRO A 1 177 ? 19.668 -2.951 11.069 1.00 50.34 177 PRO A C 1
ATOM 1345 O O . PRO A 1 177 ? 19.470 -2.502 9.941 1.00 50.34 177 PRO A O 1
ATOM 1348 N N . ASN A 1 178 ? 19.589 -4.249 11.366 1.00 50.88 178 ASN A N 1
ATOM 1349 C CA . ASN A 1 178 ? 19.266 -5.315 10.419 1.00 50.88 178 ASN A CA 1
ATOM 1350 C C . ASN A 1 178 ? 17.833 -5.846 10.578 1.00 50.88 178 ASN A C 1
ATOM 1352 O O . ASN A 1 178 ? 17.473 -6.796 9.885 1.00 50.88 178 ASN A O 1
ATOM 1356 N N . ASP A 1 179 ? 17.029 -5.275 11.480 1.00 54.03 179 ASP A N 1
ATOM 1357 C CA . ASP A 1 179 ? 15.639 -5.694 11.642 1.00 54.03 179 ASP A CA 1
ATOM 1358 C C . ASP A 1 179 ? 14.792 -5.159 10.479 1.00 54.03 179 ASP A C 1
ATOM 1360 O O . ASP A 1 179 ? 14.430 -3.982 10.413 1.00 54.03 179 ASP A O 1
ATOM 1364 N N . VAL A 1 180 ? 14.552 -6.037 9.509 1.00 56.94 180 VAL A N 1
ATOM 1365 C CA . VAL A 1 180 ? 13.765 -5.774 8.297 1.00 56.94 180 VAL A CA 1
ATOM 1366 C C . VAL A 1 180 ? 12.338 -6.319 8.409 1.00 56.94 180 VAL A C 1
ATOM 1368 O O . VAL A 1 180 ? 11.580 -6.259 7.434 1.00 56.94 180 VAL A O 1
ATOM 1371 N N . GLU A 1 181 ? 11.958 -6.846 9.577 1.00 65.62 181 GLU A N 1
ATOM 1372 C CA . GLU A 1 181 ? 10.634 -7.413 9.810 1.00 65.62 181 GLU A CA 1
ATOM 1373 C C . GLU A 1 181 ? 9.604 -6.340 10.226 1.00 65.62 181 GLU A C 1
ATOM 1375 O O . GLU A 1 181 ? 9.950 -5.310 10.812 1.00 65.62 181 GLU A O 1
ATOM 1380 N N . PRO A 1 182 ? 8.312 -6.531 9.895 1.00 72.19 182 PRO A N 1
ATOM 1381 C CA . PRO A 1 182 ? 7.250 -5.644 10.350 1.00 72.19 182 PRO A CA 1
ATOM 1382 C C . PRO A 1 182 ? 7.115 -5.688 11.871 1.00 72.19 182 PRO A C 1
ATOM 1384 O O . PRO A 1 182 ? 6.738 -6.716 12.429 1.00 72.19 182 PRO A O 1
ATOM 1387 N N . GLN A 1 183 ? 7.303 -4.547 12.532 1.00 75.12 183 GLN A N 1
ATOM 1388 C CA . GLN A 1 183 ? 7.122 -4.445 13.981 1.00 75.12 183 GLN A CA 1
ATOM 1389 C C . GLN A 1 183 ? 5.804 -3.736 14.322 1.00 75.12 183 GLN A C 1
ATOM 1391 O O . GLN A 1 183 ? 5.520 -2.673 13.753 1.00 75.12 183 GLN A O 1
ATOM 1396 N N . PRO A 1 184 ? 4.980 -4.285 15.236 1.00 77.50 184 PRO A N 1
ATOM 1397 C CA . PRO A 1 184 ? 3.768 -3.618 15.694 1.00 77.50 184 PRO A CA 1
ATOM 1398 C C . PRO A 1 184 ? 4.137 -2.354 16.469 1.00 77.50 184 PRO A C 1
ATOM 1400 O O . PRO A 1 184 ? 4.991 -2.385 17.347 1.00 77.50 184 PRO A O 1
ATOM 1403 N N . LEU A 1 185 ? 3.494 -1.230 16.166 1.00 75.44 185 LEU A N 1
ATOM 1404 C CA . LEU A 1 185 ? 3.741 0.038 16.847 1.00 75.44 185 LEU A CA 1
ATOM 1405 C C . LEU A 1 185 ? 3.216 -0.025 18.296 1.00 75.44 185 LEU A C 1
ATOM 1407 O O . LEU A 1 185 ? 2.011 0.070 18.529 1.00 75.44 185 LEU A O 1
ATOM 1411 N N . LEU A 1 186 ? 4.125 -0.197 19.259 1.00 70.94 186 LEU A N 1
ATOM 1412 C CA . LEU A 1 186 ? 3.799 -0.382 20.679 1.00 70.94 186 LEU A CA 1
ATOM 1413 C C . LEU A 1 186 ? 3.563 0.943 21.430 1.00 70.94 186 LEU A C 1
ATOM 1415 O O . LEU A 1 186 ? 3.841 2.045 20.938 1.00 70.94 186 LEU A O 1
ATOM 1419 N N . GLY A 1 187 ? 3.042 0.843 22.657 1.00 74.62 187 GLY A N 1
ATOM 1420 C CA . GLY A 1 187 ? 2.789 1.983 23.537 1.00 74.62 187 GLY A CA 1
ATOM 1421 C C . GLY A 1 187 ? 1.391 2.574 23.352 1.00 74.62 187 GLY A C 1
ATOM 1422 O O . GLY A 1 187 ? 0.389 1.919 23.612 1.00 74.62 187 GLY A O 1
ATOM 1423 N N . ALA A 1 188 ? 1.290 3.838 22.926 1.00 70.75 188 ALA A N 1
ATOM 1424 C CA . ALA A 1 188 ? 0.015 4.573 22.926 1.00 70.75 188 ALA A CA 1
ATOM 1425 C C . ALA A 1 188 ? -1.071 4.003 21.987 1.00 70.75 188 ALA A C 1
ATOM 1427 O O . ALA A 1 188 ? -2.230 4.395 22.110 1.00 70.75 188 ALA A O 1
ATOM 1428 N N . LEU A 1 189 ? -0.698 3.114 21.061 1.00 77.19 189 LEU A N 1
ATOM 1429 C CA . LEU A 1 189 ? -1.588 2.485 20.083 1.00 77.19 189 LEU A CA 1
ATOM 1430 C C . LEU A 1 189 ? -1.693 0.959 20.233 1.00 77.19 189 LEU A C 1
ATOM 1432 O O . LEU A 1 189 ? -2.367 0.330 19.426 1.00 77.19 189 LEU A O 1
ATOM 1436 N N . GLU A 1 190 ? -1.081 0.365 21.261 1.00 76.56 190 GLU A N 1
ATOM 1437 C CA . GLU A 1 190 ? -1.021 -1.096 21.431 1.00 76.56 190 GLU A CA 1
ATOM 1438 C C . GLU A 1 190 ? -2.418 -1.739 21.536 1.00 76.56 190 GLU A C 1
ATOM 1440 O O . GLU A 1 190 ? -2.700 -2.739 20.876 1.00 76.56 190 GLU A O 1
ATOM 1445 N N . ASP A 1 191 ? -3.327 -1.084 22.266 1.00 77.00 191 ASP A N 1
ATOM 1446 C CA . ASP A 1 191 ? -4.716 -1.522 22.462 1.00 77.00 191 ASP A CA 1
ATOM 1447 C C . ASP A 1 191 ? -5.759 -0.581 21.843 1.00 77.00 191 ASP A C 1
ATOM 1449 O O . ASP A 1 191 ? -6.962 -0.721 22.088 1.00 77.00 191 ASP A O 1
ATOM 1453 N N . VAL A 1 192 ? -5.323 0.387 21.031 1.00 82.44 192 VAL A N 1
ATOM 1454 C CA . VAL A 1 192 ? -6.217 1.393 20.448 1.00 82.44 192 VAL A CA 1
ATOM 1455 C C . VAL A 1 192 ? -6.489 1.054 18.981 1.00 82.44 192 VAL A C 1
ATOM 1457 O O . VAL A 1 192 ? -5.563 1.087 18.173 1.00 82.44 192 VAL A O 1
ATOM 1460 N N . PRO A 1 193 ? -7.746 0.772 18.597 1.00 85.94 193 PRO A N 1
ATOM 1461 C CA . PRO A 1 193 ? -8.071 0.418 17.223 1.00 85.94 193 PRO A CA 1
ATOM 1462 C C . PRO A 1 193 ? -7.848 1.610 16.284 1.00 85.94 193 PRO A C 1
ATOM 1464 O O . PRO A 1 193 ? -8.554 2.624 16.352 1.00 85.94 193 PRO A O 1
ATOM 1467 N N . VAL A 1 194 ? -6.860 1.480 15.396 1.00 88.06 194 VAL A N 1
ATOM 1468 C CA . VAL A 1 194 ? -6.555 2.461 14.351 1.00 88.06 194 VAL A CA 1
ATOM 1469 C C . VAL A 1 194 ? -7.448 2.224 13.142 1.00 88.06 194 VAL A C 1
ATOM 1471 O O . VAL A 1 194 ? -7.638 1.102 12.688 1.00 88.06 194 VAL A O 1
ATOM 1474 N N . VAL A 1 195 ? -8.001 3.306 12.611 1.00 87.62 195 VAL A N 1
ATOM 1475 C CA . VAL A 1 195 ? -8.963 3.291 11.506 1.00 87.62 195 VAL A CA 1
ATOM 1476 C C . VAL A 1 195 ? -8.301 3.659 10.183 1.00 87.62 195 VAL A C 1
ATOM 1478 O O . VAL A 1 195 ? -8.698 3.180 9.123 1.00 87.62 195 VAL A O 1
ATOM 1481 N N . GLN A 1 196 ? -7.307 4.545 10.240 1.00 88.38 196 GLN A N 1
ATOM 1482 C CA . GLN A 1 196 ? -6.619 5.047 9.062 1.00 88.38 196 GLN A CA 1
ATOM 1483 C C . GLN A 1 196 ? -5.208 5.501 9.420 1.00 88.38 196 GLN A C 1
ATOM 1485 O O . GLN A 1 196 ? -4.985 6.097 10.477 1.00 88.38 196 GLN A O 1
A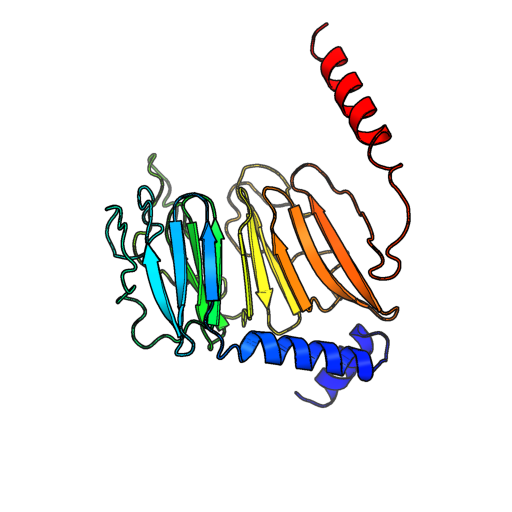TOM 1490 N N . ILE A 1 197 ? -4.277 5.271 8.500 1.00 91.75 197 ILE A N 1
ATOM 1491 C CA . ILE A 1 197 ? -2.904 5.775 8.573 1.00 91.75 197 ILE A CA 1
ATOM 1492 C C . ILE A 1 197 ? -2.607 6.753 7.430 1.00 91.75 197 ILE A C 1
ATOM 1494 O O . ILE A 1 197 ? -3.206 6.671 6.356 1.00 91.75 197 ILE A O 1
ATOM 1498 N N . ALA A 1 198 ? -1.678 7.681 7.639 1.00 90.75 198 ALA A N 1
ATOM 1499 C CA . ALA A 1 198 ? -1.123 8.537 6.592 1.00 90.75 198 ALA A CA 1
ATOM 1500 C C . ALA A 1 198 ? 0.347 8.841 6.895 1.00 90.75 198 ALA A C 1
ATOM 1502 O O . ALA A 1 198 ? 0.682 9.190 8.023 1.00 90.75 198 ALA A O 1
ATOM 1503 N N . ALA A 1 199 ? 1.220 8.722 5.899 1.00 88.06 199 ALA A N 1
ATOM 1504 C CA . ALA A 1 199 ? 2.643 9.005 6.053 1.00 88.06 199 ALA A CA 1
ATOM 1505 C C . ALA A 1 199 ? 3.014 10.290 5.308 1.00 88.06 199 ALA A C 1
ATOM 1507 O O . ALA A 1 199 ? 2.651 10.472 4.146 1.00 88.06 199 ALA A O 1
ATOM 1508 N N . GLY A 1 200 ? 3.743 11.169 5.988 1.00 83.31 200 GLY A N 1
ATOM 1509 C CA . GLY A 1 200 ? 4.514 12.241 5.374 1.00 83.31 200 GLY A CA 1
ATOM 1510 C C . GLY A 1 200 ? 5.962 11.811 5.136 1.00 83.31 200 GLY A C 1
ATOM 1511 O O . GLY A 1 200 ? 6.331 10.651 5.314 1.00 83.31 200 GLY A O 1
ATOM 1512 N N . TYR A 1 201 ? 6.821 12.773 4.789 1.00 74.31 201 TYR A N 1
ATOM 1513 C CA . TYR A 1 201 ? 8.239 12.508 4.518 1.00 74.31 201 TYR A CA 1
ATOM 1514 C C . TYR A 1 201 ? 8.944 11.802 5.692 1.00 74.31 201 TYR A C 1
ATOM 1516 O O . TYR A 1 201 ? 9.692 10.845 5.498 1.00 74.31 201 TYR A O 1
ATOM 1524 N N . CYS A 1 202 ? 8.666 12.249 6.919 1.00 75.38 202 CYS A N 1
ATOM 1525 C CA . CYS A 1 202 ? 9.316 11.778 8.142 1.00 75.38 202 CYS A CA 1
ATOM 1526 C C . CYS A 1 202 ? 8.351 11.616 9.330 1.00 75.38 202 CYS A C 1
ATOM 1528 O O . CYS A 1 202 ? 8.804 11.559 10.472 1.00 75.38 202 CYS A O 1
ATOM 1530 N N . TYR A 1 203 ? 7.039 11.573 9.092 1.00 80.12 203 TYR A N 1
ATOM 1531 C CA . TYR A 1 203 ? 6.049 11.406 10.156 1.00 80.12 203 TYR A CA 1
ATOM 1532 C C . TYR A 1 203 ? 4.907 10.476 9.744 1.00 80.12 203 TYR A C 1
ATOM 1534 O O . TYR A 1 203 ? 4.570 10.390 8.563 1.00 80.12 203 TYR A O 1
ATOM 1542 N N . LEU A 1 204 ? 4.312 9.795 10.720 1.00 85.06 204 LEU A N 1
ATOM 1543 C CA . LEU A 1 204 ? 3.156 8.915 10.571 1.00 85.06 204 LEU A CA 1
ATOM 1544 C C . LEU A 1 204 ? 1.998 9.464 11.405 1.00 85.06 204 LEU A C 1
ATOM 1546 O O . LEU A 1 204 ? 2.127 9.638 12.616 1.00 85.06 204 LEU A O 1
ATOM 1550 N N . LEU A 1 205 ? 0.865 9.703 10.752 1.00 89.50 205 LEU A N 1
ATOM 1551 C CA . LEU A 1 205 ? -0.400 10.037 11.387 1.00 89.50 205 LEU A CA 1
ATOM 1552 C C . LEU A 1 205 ? -1.280 8.791 11.474 1.00 89.50 205 LEU A C 1
ATOM 1554 O O . LEU A 1 205 ? -1.470 8.096 10.474 1.00 89.50 205 LEU A O 1
ATOM 1558 N N . CYS A 1 206 ? -1.857 8.548 12.647 1.00 88.75 206 CYS A N 1
ATOM 1559 C CA . CYS A 1 206 ? -2.799 7.459 12.893 1.00 88.75 206 CYS A CA 1
ATOM 1560 C C . CYS A 1 206 ? -4.100 8.032 13.454 1.00 88.75 206 CYS A C 1
ATOM 1562 O O . CYS A 1 206 ? -4.100 8.672 14.505 1.00 88.75 206 CYS A O 1
ATOM 1564 N N . LEU A 1 207 ? -5.215 7.785 12.774 1.00 87.31 207 LEU A N 1
ATOM 1565 C CA . LEU A 1 207 ? -6.547 8.121 13.260 1.00 87.31 207 LEU A CA 1
ATOM 1566 C C . LEU A 1 207 ? -7.096 6.926 14.035 1.00 87.31 207 LEU A C 1
ATOM 1568 O O . LEU A 1 207 ? -7.344 5.880 13.438 1.00 87.31 207 LEU A O 1
ATOM 1572 N N . ALA A 1 208 ? -7.278 7.065 15.344 1.00 85.94 208 ALA A N 1
ATOM 1573 C CA . ALA A 1 208 ? -7.613 5.953 16.224 1.00 85.94 208 ALA A CA 1
ATOM 1574 C C . ALA A 1 208 ? -8.897 6.207 17.024 1.00 85.94 208 ALA A C 1
ATOM 1576 O O . ALA A 1 208 ? -9.222 7.344 17.379 1.00 85.94 208 ALA A O 1
ATOM 1577 N N . CYS A 1 209 ? -9.638 5.137 17.303 1.00 80.44 209 CYS A N 1
ATOM 1578 C CA . CYS A 1 209 ? -10.859 5.184 18.098 1.00 80.44 209 CYS A CA 1
ATOM 1579 C C . CYS A 1 209 ? -10.537 5.021 19.585 1.00 80.44 209 CYS A C 1
ATOM 1581 O O . CYS A 1 209 ? -10.031 3.986 20.005 1.00 80.44 209 CYS A O 1
ATOM 1583 N N . GLN A 1 210 ? -10.897 6.019 20.386 1.00 76.31 210 GLN A N 1
ATOM 1584 C CA . GLN A 1 210 ? -10.776 6.007 21.840 1.00 76.31 210 GLN A CA 1
ATOM 1585 C C . GLN A 1 210 ? -12.142 6.165 22.526 1.00 76.31 210 GLN A C 1
ATOM 1587 O O . GLN A 1 210 ? -13.089 6.643 21.897 1.00 76.31 210 GLN A O 1
ATOM 1592 N N . PRO A 1 211 ? -12.258 5.829 23.828 1.00 70.06 211 PRO A N 1
ATOM 1593 C CA . PRO A 1 211 ? -13.485 6.032 24.607 1.00 70.06 211 PRO A CA 1
ATOM 1594 C C . PRO A 1 211 ? -14.055 7.456 24.517 1.00 70.06 211 PRO A C 1
ATOM 1596 O O . PRO A 1 211 ? -15.269 7.642 24.476 1.00 70.06 211 PRO A O 1
ATOM 1599 N N . SER A 1 212 ? -13.175 8.459 24.462 1.00 71.56 212 SER A N 1
ATOM 1600 C CA . SER A 1 212 ? -13.518 9.884 24.397 1.00 71.56 212 SER A CA 1
ATOM 1601 C C . SER A 1 212 ? -13.861 10.383 22.988 1.00 71.56 212 SER A C 1
ATOM 1603 O O . SER A 1 212 ? -14.344 11.505 22.846 1.00 71.56 212 SER A O 1
ATOM 1605 N N . GLY A 1 213 ? -13.641 9.579 21.942 1.00 72.81 213 GLY A N 1
ATOM 1606 C CA . GLY A 1 213 ? -13.843 9.975 20.549 1.00 72.81 213 GLY A CA 1
ATOM 1607 C C . GLY A 1 213 ? -12.729 9.497 19.620 1.00 72.81 213 GLY A C 1
ATOM 1608 O O . GLY A 1 213 ? -11.970 8.588 19.939 1.00 72.81 213 GLY A O 1
ATOM 1609 N N . MET A 1 214 ? -12.646 10.091 18.430 1.00 78.88 214 MET A N 1
ATOM 1610 C CA . MET A 1 214 ? -11.551 9.817 17.496 1.00 78.88 214 MET A CA 1
ATOM 1611 C C . MET A 1 214 ? -10.391 10.769 17.774 1.00 78.88 214 MET A C 1
ATOM 1613 O O . MET A 1 214 ? -10.600 11.981 17.809 1.00 78.88 214 MET A O 1
ATOM 1617 N N . LEU A 1 215 ? -9.187 10.225 17.940 1.00 81.25 215 LEU A N 1
ATOM 1618 C CA . LEU A 1 215 ? -7.964 11.005 18.121 1.00 81.25 215 LEU A CA 1
ATOM 1619 C C . LEU A 1 215 ? -6.989 10.780 16.971 1.00 81.25 215 LEU A C 1
ATOM 1621 O O . LEU A 1 215 ? -6.919 9.691 16.400 1.00 81.25 215 LEU A O 1
ATOM 1625 N N . VAL A 1 216 ? -6.207 11.816 16.673 1.00 82.06 216 VAL A N 1
ATOM 1626 C CA . VAL A 1 216 ? -5.074 11.738 15.752 1.00 82.06 216 VAL A CA 1
ATOM 1627 C C . VAL A 1 216 ? -3.793 11.626 16.568 1.00 82.06 216 VAL A C 1
ATOM 1629 O O . VAL A 1 216 ? -3.496 12.485 17.398 1.00 82.06 216 VAL A O 1
ATOM 1632 N N . PHE A 1 217 ? -3.033 10.569 16.313 1.00 79.69 217 PHE A N 1
ATOM 1633 C CA . PHE A 1 217 ? -1.690 10.360 16.840 1.00 79.69 217 PHE A CA 1
ATOM 1634 C C . PHE A 1 217 ? -0.663 10.719 15.770 1.00 79.69 217 PHE A C 1
ATOM 1636 O O . PHE A 1 217 ? -0.883 10.435 14.596 1.00 79.69 217 PHE A O 1
ATOM 1643 N N . ASN A 1 218 ? 0.458 11.309 16.181 1.00 78.94 218 ASN A N 1
ATOM 1644 C CA . ASN A 1 218 ? 1.576 11.653 15.309 1.00 78.94 218 ASN A CA 1
ATOM 1645 C C . ASN A 1 218 ? 2.874 11.031 15.844 1.00 78.94 218 ASN A C 1
ATOM 1647 O O . ASN A 1 218 ? 3.183 11.167 17.029 1.00 78.94 218 ASN A O 1
ATOM 1651 N N . TYR A 1 219 ? 3.625 10.369 14.966 1.00 71.25 219 TYR A N 1
ATOM 1652 C CA . TYR A 1 219 ? 4.938 9.792 15.237 1.00 71.25 219 TYR A CA 1
ATOM 1653 C C . TYR A 1 219 ? 5.967 10.402 14.282 1.00 71.25 219 TYR A C 1
ATOM 1655 O O . TYR A 1 219 ? 5.832 10.265 13.071 1.00 71.25 219 TYR A O 1
ATOM 1663 N N . HIS A 1 220 ? 7.011 11.041 14.815 1.00 66.31 220 HIS A N 1
ATOM 1664 C CA . HIS A 1 220 ? 8.079 11.679 14.037 1.00 66.31 220 HIS A CA 1
ATOM 1665 C C . HIS A 1 220 ? 9.373 10.847 14.023 1.00 66.31 220 HIS A C 1
ATOM 1667 O O . HIS A 1 220 ? 9.772 10.262 15.029 1.00 66.31 220 HIS A O 1
ATOM 1673 N N . PHE A 1 221 ? 10.081 10.867 12.889 1.00 52.44 221 PHE A N 1
ATOM 1674 C CA . PHE A 1 221 ? 11.354 10.165 12.661 1.00 52.44 221 PHE A CA 1
ATOM 1675 C C . PHE A 1 221 ? 12.575 10.856 13.313 1.00 52.44 221 PHE A C 1
ATOM 1677 O O . PHE A 1 221 ? 13.640 10.251 13.400 1.00 52.44 221 PHE A O 1
ATOM 1684 N N . ILE A 1 222 ? 12.431 12.107 13.784 1.00 49.56 222 ILE A N 1
ATOM 1685 C CA . ILE A 1 222 ? 13.508 12.920 14.407 1.00 49.56 222 ILE A CA 1
ATOM 1686 C C . ILE A 1 222 ? 13.346 13.036 15.944 1.00 49.56 222 ILE A C 1
ATOM 1688 O O . ILE A 1 222 ? 14.191 13.601 16.629 1.00 49.56 222 ILE A O 1
ATOM 1692 N N . GLY A 1 223 ? 12.297 12.455 16.528 1.00 40.69 223 GLY A N 1
ATOM 1693 C CA . GLY A 1 223 ? 12.049 12.504 17.971 1.00 40.69 223 GLY A CA 1
ATOM 1694 C C . GLY A 1 223 ? 10.564 12.402 18.295 1.00 40.69 223 GLY A C 1
ATOM 1695 O O . GLY A 1 223 ? 9.714 12.718 17.469 1.00 40.69 223 GLY A O 1
ATOM 1696 N N . PHE A 1 224 ? 10.238 11.928 19.495 1.00 34.53 224 PHE A N 1
ATOM 1697 C CA . PHE A 1 224 ? 8.861 11.711 19.929 1.00 34.53 224 PHE A CA 1
ATOM 1698 C C . PHE A 1 224 ? 8.206 13.050 20.310 1.00 34.53 224 PHE A C 1
ATOM 1700 O O . PHE A 1 224 ? 8.420 13.557 21.406 1.00 34.53 224 PHE A O 1
ATOM 1707 N N . LEU A 1 225 ? 7.400 13.631 19.421 1.00 35.22 225 LEU A N 1
ATOM 1708 C CA . LEU A 1 225 ? 6.511 14.750 19.747 1.00 35.22 225 LEU A CA 1
ATOM 1709 C C . LEU A 1 225 ? 5.069 14.239 19.735 1.00 35.22 225 LEU A C 1
ATOM 1711 O O . LEU A 1 225 ? 4.451 14.095 18.682 1.00 35.22 225 LEU A O 1
ATOM 1715 N N . LYS A 1 226 ? 4.527 13.954 20.927 1.00 37.84 226 LYS A N 1
ATOM 1716 C CA . LYS A 1 226 ? 3.083 13.762 21.118 1.00 37.84 226 LYS A CA 1
ATOM 1717 C C . LYS A 1 226 ? 2.406 15.107 20.877 1.00 37.84 226 LYS A C 1
ATOM 1719 O O . LYS A 1 226 ? 2.377 15.948 21.767 1.00 37.84 226 LYS A O 1
ATOM 1724 N N . SER A 1 227 ? 1.849 15.302 19.691 1.00 41.56 227 SER A N 1
ATOM 1725 C CA . SER A 1 227 ? 0.895 16.383 19.457 1.00 41.56 227 SER A CA 1
ATOM 1726 C C . SER A 1 227 ? -0.488 15.754 19.320 1.00 41.56 227 SER A C 1
ATOM 1728 O O . SER A 1 227 ? -0.764 15.053 18.348 1.00 41.56 227 SER A O 1
ATOM 1730 N N . ILE A 1 228 ? -1.322 15.911 20.352 1.00 38.12 228 ILE A N 1
ATOM 1731 C CA . ILE A 1 228 ? -2.720 15.472 20.336 1.00 38.12 228 ILE A CA 1
ATOM 1732 C C . ILE A 1 228 ?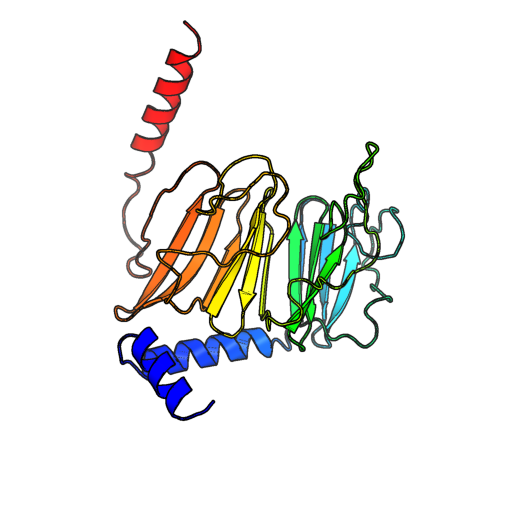 -3.498 16.560 19.604 1.00 38.12 228 ILE A C 1
ATOM 1734 O O . ILE A 1 228 ? -3.807 17.600 20.180 1.00 38.12 228 ILE A O 1
ATOM 1738 N N . PHE A 1 229 ? -3.825 16.325 18.336 1.00 38.09 229 PHE A N 1
ATOM 1739 C CA . PHE A 1 229 ? -4.822 17.145 17.660 1.00 38.09 229 PHE A CA 1
ATOM 1740 C C . PHE A 1 229 ? -6.201 16.577 17.997 1.00 38.09 229 PHE A C 1
ATOM 1742 O O . PHE A 1 229 ? -6.597 15.514 17.511 1.00 38.09 229 PHE A O 1
ATOM 1749 N N . LEU A 1 230 ? -6.933 17.279 18.865 1.00 32.47 230 LEU A N 1
ATOM 1750 C CA . LEU A 1 230 ? -8.365 17.061 19.037 1.00 32.47 230 LEU A CA 1
ATOM 1751 C C . LEU A 1 230 ? -9.036 17.446 17.718 1.00 32.47 230 LEU A C 1
ATOM 1753 O O . LEU A 1 230 ? -9.065 18.619 17.345 1.00 32.47 230 LEU A O 1
ATOM 1757 N N . ALA A 1 231 ? -9.557 16.460 16.989 1.00 32.34 231 ALA A N 1
ATOM 1758 C CA . ALA A 1 231 ? -10.342 16.701 15.786 1.00 32.34 231 ALA A CA 1
ATOM 1759 C C . ALA A 1 231 ? -11.709 17.272 16.203 1.00 32.34 231 ALA A C 1
ATOM 1761 O O . ALA A 1 231 ? -12.703 16.554 16.291 1.00 32.34 231 ALA A O 1
ATOM 1762 N N . GLY A 1 232 ? -11.730 18.555 16.566 1.00 31.53 232 GLY A N 1
ATOM 1763 C CA . GLY A 1 232 ? -12.906 19.177 17.158 1.00 31.53 232 GLY A CA 1
ATOM 1764 C C . GLY A 1 232 ? -12.685 20.581 17.710 1.00 31.53 232 GLY A C 1
ATOM 1765 O O . GLY A 1 232 ? -13.108 20.825 18.828 1.00 31.53 232 GLY A O 1
ATOM 1766 N N . GLN A 1 233 ? -12.034 21.473 16.955 1.00 26.08 233 GLN A N 1
ATOM 1767 C CA . GLN A 1 233 ? -12.308 22.922 16.921 1.00 26.08 233 GLN A CA 1
ATOM 1768 C C . GLN A 1 233 ? -11.396 23.585 15.875 1.00 26.08 233 GLN A C 1
ATOM 1770 O O . GLN A 1 233 ? -10.224 23.861 16.108 1.00 26.08 233 GLN A O 1
ATOM 1775 N N . CYS A 1 234 ? -11.941 23.825 14.682 1.00 33.06 234 CYS A N 1
ATOM 1776 C CA . CYS A 1 234 ? -11.370 24.775 13.734 1.00 33.06 234 CYS A CA 1
ATOM 1777 C C . CYS A 1 234 ? -11.603 26.195 14.258 1.00 33.06 234 CYS A C 1
ATOM 1779 O O . CYS A 1 234 ? -12.596 26.793 13.867 1.00 33.06 234 CYS A O 1
ATOM 1781 N N . THR A 1 235 ? -10.712 26.720 15.103 1.00 30.20 235 THR A N 1
ATOM 1782 C CA . THR A 1 235 ? -10.407 28.160 15.204 1.00 30.20 235 THR A CA 1
ATOM 1783 C C . THR A 1 235 ? -9.286 28.407 16.214 1.00 30.20 235 THR A C 1
ATOM 1785 O O . THR A 1 235 ? -9.361 27.943 17.342 1.00 30.20 235 THR A O 1
ATOM 1788 N N . LEU A 1 236 ? -8.303 29.212 15.792 1.00 33.06 236 LEU A N 1
ATOM 1789 C CA . LEU A 1 236 ? -7.178 29.764 16.562 1.00 33.06 236 LEU A CA 1
ATOM 1790 C C . LEU A 1 236 ? -6.151 28.752 17.090 1.00 33.06 236 LEU A C 1
ATOM 1792 O O . LEU A 1 236 ? -6.421 28.006 18.017 1.00 33.06 236 LEU A O 1
ATOM 1796 N N . LEU A 1 237 ? -4.932 28.814 16.540 1.00 29.62 237 LEU A N 1
ATOM 1797 C CA . LEU A 1 237 ? -3.680 28.968 17.301 1.00 29.62 237 LEU A CA 1
ATOM 1798 C C . LEU A 1 237 ? -2.499 29.034 16.319 1.00 29.62 237 LEU A C 1
ATOM 1800 O O . LEU A 1 237 ? -1.745 28.084 16.127 1.00 29.62 237 LEU A O 1
ATOM 1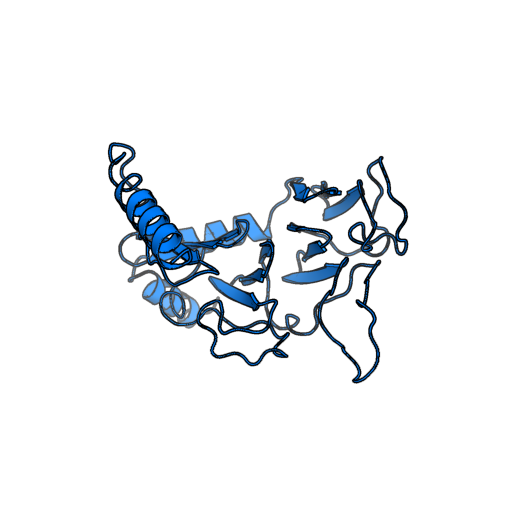804 N N . GLY A 1 238 ? -2.327 30.209 15.711 1.00 32.03 238 GLY A N 1
ATOM 1805 C CA . GLY A 1 238 ? -1.080 30.624 15.061 1.00 32.03 238 GLY A CA 1
ATOM 1806 C C . GLY A 1 238 ? 0.001 31.021 16.071 1.00 32.03 238 GLY A C 1
ATOM 1807 O O . GLY A 1 238 ? 0.665 32.022 15.864 1.00 32.03 238 GLY A O 1
ATOM 1808 N N . VAL A 1 239 ? 0.141 30.283 17.179 1.00 34.34 239 VAL A N 1
ATOM 1809 C CA . VAL A 1 239 ? 1.075 30.623 18.276 1.00 34.34 239 VAL A CA 1
ATOM 1810 C C . VAL A 1 239 ? 2.101 29.505 18.528 1.00 34.34 239 VAL A C 1
ATOM 1812 O O . VAL A 1 239 ? 3.162 29.758 19.073 1.00 34.34 239 VAL A O 1
ATOM 1815 N N . ALA A 1 240 ? 1.876 28.281 18.031 1.00 33.62 240 ALA A N 1
ATOM 1816 C CA . ALA A 1 240 ? 2.845 27.181 18.166 1.00 33.62 240 ALA A CA 1
ATOM 1817 C C . ALA A 1 240 ? 3.946 27.168 17.079 1.00 33.62 240 ALA A C 1
ATOM 1819 O O . ALA A 1 240 ? 4.792 26.276 17.066 1.00 33.62 240 ALA A O 1
ATOM 1820 N N . TRP A 1 241 ? 3.920 28.123 16.141 1.00 34.00 241 TRP A N 1
ATOM 1821 C CA . TRP A 1 241 ? 4.870 28.197 15.023 1.00 34.00 241 TRP A CA 1
ATOM 1822 C C . TRP A 1 241 ? 6.124 29.031 15.331 1.00 34.00 241 TRP A C 1
ATOM 1824 O O . TRP A 1 241 ? 7.166 28.759 14.743 1.00 34.00 241 TRP A O 1
ATOM 1834 N N . GLU A 1 242 ? 6.064 29.992 16.261 1.00 31.28 242 GLU A N 1
ATOM 1835 C CA . GLU A 1 242 ? 7.216 30.858 16.578 1.00 31.28 242 GLU A CA 1
ATOM 1836 C C . GLU A 1 242 ? 8.205 30.197 17.554 1.00 31.28 242 GLU A C 1
ATOM 1838 O O . GLU A 1 242 ? 9.404 30.198 17.289 1.00 31.28 242 GLU A O 1
ATOM 1843 N N . GLU A 1 243 ? 7.738 29.482 18.584 1.00 35.72 243 GLU A N 1
ATOM 1844 C CA . GLU A 1 243 ? 8.639 28.843 19.567 1.00 35.72 243 GLU A CA 1
ATOM 1845 C C . GLU A 1 243 ? 9.511 27.720 18.963 1.00 35.72 243 GLU A C 1
ATOM 1847 O O . GLU A 1 243 ? 10.619 27.448 19.429 1.00 35.72 243 GLU A O 1
ATOM 1852 N N . SER A 1 244 ? 9.048 27.078 17.883 1.00 41.03 244 SER A N 1
ATOM 1853 C CA . SER A 1 244 ? 9.807 26.016 17.200 1.00 41.03 244 SER A CA 1
ATOM 1854 C C . SER A 1 244 ? 10.899 26.554 16.266 1.00 41.03 244 SER A C 1
ATOM 1856 O O . SER A 1 244 ? 11.846 25.826 15.959 1.00 41.03 244 SER A O 1
ATOM 1858 N N . LEU A 1 245 ? 10.788 27.809 15.813 1.00 38.06 245 LEU A N 1
ATOM 1859 C CA . LEU A 1 245 ? 11.797 28.456 14.969 1.00 38.06 245 LEU A CA 1
ATOM 1860 C C . LEU A 1 245 ? 12.953 29.016 15.811 1.00 38.06 245 LEU A C 1
ATOM 1862 O O . LEU A 1 245 ? 14.110 28.871 15.409 1.00 38.06 245 LEU A O 1
ATOM 1866 N N . ASP A 1 246 ? 12.663 29.539 17.004 1.00 37.81 246 ASP A N 1
ATOM 1867 C CA . ASP A 1 246 ? 13.684 30.060 17.923 1.00 37.81 246 ASP A CA 1
ATOM 1868 C C . ASP A 1 246 ? 14.602 28.947 18.457 1.00 37.81 246 ASP A C 1
ATOM 1870 O O . ASP A 1 246 ? 15.830 29.068 18.411 1.00 37.81 246 ASP A O 1
ATOM 1874 N N . MET A 1 247 ? 14.040 27.785 18.817 1.00 41.78 247 MET A N 1
ATOM 1875 C CA . MET A 1 247 ? 14.837 26.614 19.219 1.00 41.78 247 MET A CA 1
ATOM 1876 C C . MET A 1 247 ? 15.708 26.041 18.085 1.00 41.78 247 MET A C 1
ATOM 1878 O O . MET A 1 247 ? 16.752 25.429 18.343 1.00 41.78 247 MET A O 1
ATOM 1882 N N . ALA A 1 248 ? 15.292 26.204 16.825 1.00 39.97 248 ALA A N 1
ATOM 1883 C CA . ALA A 1 248 ? 16.070 25.767 15.666 1.00 39.97 248 ALA A CA 1
ATOM 1884 C C . ALA A 1 248 ? 17.219 26.742 15.347 1.00 39.97 248 ALA A C 1
ATOM 1886 O O . ALA A 1 248 ? 18.295 26.303 14.932 1.00 39.97 248 ALA A O 1
ATOM 1887 N N . GLN A 1 249 ? 17.029 28.044 15.591 1.00 41.28 249 GLN A N 1
ATOM 1888 C CA . GLN A 1 249 ? 18.068 29.061 15.408 1.00 41.28 249 GLN A CA 1
ATOM 1889 C C . GLN A 1 249 ? 19.143 29.018 16.505 1.00 41.28 249 GLN A C 1
ATOM 1891 O O . GLN A 1 249 ? 20.327 29.182 16.195 1.00 41.28 249 GLN A O 1
ATOM 1896 N N . GLU A 1 250 ? 18.783 28.725 17.759 1.00 41.22 250 GLU A N 1
ATOM 1897 C CA . GLU A 1 250 ? 19.763 28.565 18.849 1.00 41.22 250 GLU A CA 1
ATOM 1898 C C . GLU A 1 250 ? 20.694 27.363 18.636 1.00 41.22 250 GLU A C 1
ATOM 1900 O O . GLU A 1 250 ? 21.901 27.464 18.868 1.00 41.22 250 GLU A O 1
ATOM 1905 N N . ARG A 1 251 ? 20.177 26.254 18.090 1.00 41.09 251 ARG A N 1
ATOM 1906 C CA . ARG A 1 251 ? 20.997 25.078 17.749 1.00 41.09 251 ARG A CA 1
ATOM 1907 C C . ARG A 1 251 ? 21.924 25.298 16.554 1.00 41.09 251 ARG A C 1
ATOM 1909 O O . ARG A 1 251 ? 22.970 24.665 16.486 1.00 41.09 251 ARG A O 1
ATOM 1916 N N . MET A 1 252 ? 21.592 26.200 15.628 1.00 37.09 252 MET A N 1
ATOM 1917 C CA . MET A 1 252 ? 22.508 26.555 14.535 1.00 37.09 252 MET A CA 1
ATOM 1918 C C . MET A 1 252 ? 23.679 27.422 15.009 1.00 37.09 252 MET A C 1
ATOM 1920 O O . MET A 1 252 ? 24.784 27.259 14.499 1.00 37.09 252 MET A O 1
ATOM 1924 N N . LYS A 1 253 ? 23.475 28.291 16.009 1.00 41.34 253 LYS A N 1
ATOM 1925 C CA . LYS A 1 253 ? 24.557 29.116 16.573 1.00 41.34 253 LYS A CA 1
ATOM 1926 C C . LYS A 1 253 ? 25.552 28.299 17.398 1.00 41.34 253 LYS A C 1
ATOM 1928 O O . LYS A 1 253 ? 26.743 28.546 17.297 1.00 41.34 253 LYS A O 1
ATOM 1933 N N . SER A 1 254 ? 25.107 27.267 18.121 1.00 42.31 254 SER A N 1
ATOM 1934 C CA . SER A 1 254 ? 26.005 26.438 18.946 1.00 42.31 254 SER A CA 1
ATOM 1935 C C . SER A 1 254 ? 26.879 25.447 18.164 1.00 42.31 254 SER A C 1
ATOM 1937 O O . SER A 1 254 ? 27.601 24.670 18.779 1.00 42.31 254 SER A O 1
ATOM 1939 N N . THR A 1 255 ? 26.761 25.397 16.833 1.00 43.88 255 THR A N 1
ATOM 1940 C CA . THR A 1 255 ? 27.534 24.474 15.977 1.00 43.88 255 THR A CA 1
ATOM 1941 C C . THR A 1 255 ? 28.578 25.207 15.124 1.00 43.88 255 THR A C 1
ATOM 1943 O O . THR A 1 255 ? 29.229 24.584 14.289 1.00 43.88 255 THR A O 1
ATOM 1946 N N . LEU A 1 256 ? 28.713 26.525 15.301 1.00 43.97 256 LEU A N 1
ATOM 1947 C CA . LEU A 1 256 ? 29.614 27.390 14.532 1.00 43.97 256 LEU A CA 1
ATOM 1948 C C . LEU A 1 256 ? 30.618 28.174 15.400 1.00 43.97 256 LEU A C 1
ATOM 1950 O O . LEU A 1 256 ? 31.325 29.011 14.846 1.00 43.97 256 LEU A O 1
ATOM 1954 N N . ASP A 1 257 ? 30.729 27.851 16.694 1.00 42.72 257 ASP A N 1
ATOM 1955 C CA . ASP A 1 257 ? 31.801 28.312 17.594 1.00 42.72 257 ASP A CA 1
ATOM 1956 C C . ASP A 1 257 ? 32.692 27.139 18.037 1.00 42.72 257 ASP A C 1
ATOM 1958 O O . ASP A 1 257 ? 32.134 26.072 18.395 1.00 42.72 257 ASP A O 1
#

Organism: NCBI:txid47602

Foldseek 3Di:
DDPVVVVLLCVLLVVDPVLSVVLLVLLCCLLQPLDWDWEDEVFKIWIAHSQQWIWIFGQQCFLQRQCQDRDGHHDTDTNCLCPPFRWRAKYYYDQKIWTATSQQWIWIFGWQPEDDPPPDDDDGDGGNHTDTHPLCPVFRWRYKEDAQFKIWTAGSQQWIWMAGHAQDDFQVDPDGNPPRHTDTRDDPCPSWRWSDWYDYNFKIWTFTRYNVGTWIAMGGRVDDDGDIDPPDDPDDDPPVPVVVVVVVVVVVVVVPD